Protein AF-A0A6S7FZA7-F1 (afdb_monomer_lite)

pLDDT: mean 76.5, std 14.53, range [31.75, 95.0]

Foldseek 3Di:
DDDDPDPPPPLLVVLDVVLDPDLVCLVVSLCCLVFPCLQQVVLVVVLVVVCVVVVNPPPPDDDPVDDSVVSSVVSCVVCGVVPHPVSVPDPNSVSSVVVSVVSVVVVVVVVVVVVVVVVVVVVVVVVVVVVVVVVVVVVVVVVVVVVVVVQVVQDPPDFWHWPLVVLVVVVVVVVCLVVDDPVSVVVPPPPDDRPDRDPPRDIDGPVVPPD

Organism: Paramuricea clavata (NCBI:txid317549)

Sequence (211 aa):
MAFPQNRLVPLDVLAREWMNNNPATIDLRIYLIENLFPSLIMGLEKLLTEAEKRELVDTETAVSNFNPVNYLAQYLMRNNPRYSNFPEASPYAKGLRKVAEDLKSEIFEIDANRLVTLKASAQVKRMEREKMERMKGEELERRGQMLENVFVTWAQNEDTIPLTMVQNALISFRERSDSLSEELRREAYFAIEAPELDSKGTLLGVNEFKE

Secondary structure (DSSP, 8-state):
--PPP-----HHHHHHHHT---GGGHHHHHHHHHHTHHHHHHHHHHHHHHHHHTT-TT--SPPTT--HHHHHHHHHHHT-TTT--GGGGSHHHHHHHHHHHHHHHHHHHHHHHHHHHHHHHHHHHHHHHHHHHHHHHHHHHHHHHHHHHHHHHH-SBTTEEEHHHHHHHHHHHHHHHTTS-HHHHHHT----PPPPP-TT-PEEEGGGG--

Radius of gyration: 42.7 Å; chains: 1; bounding box: 77×36×109 Å

Structure (mmCIF, N/CA/C/O backbone):
data_AF-A0A6S7FZA7-F1
#
_entry.id   AF-A0A6S7FZA7-F1
#
loop_
_atom_site.group_PDB
_atom_site.id
_atom_site.type_symbol
_atom_site.label_atom_id
_atom_site.label_alt_id
_atom_site.label_comp_id
_atom_site.label_asym_id
_atom_site.label_entity_id
_atom_site.label_seq_id
_atom_site.pdbx_PDB_ins_code
_atom_site.Cartn_x
_atom_site.Cartn_y
_atom_site.Cartn_z
_atom_site.occupancy
_atom_site.B_iso_or_equiv
_atom_site.auth_seq_id
_atom_site.auth_comp_id
_atom_site.auth_asym_id
_atom_site.auth_atom_id
_atom_site.pdbx_PDB_model_num
ATOM 1 N N . MET A 1 1 ? 13.865 14.106 -41.258 1.00 35.84 1 MET A N 1
ATOM 2 C CA . MET A 1 1 ? 13.141 14.956 -40.285 1.00 35.84 1 MET A CA 1
ATOM 3 C C . MET A 1 1 ? 13.999 15.001 -39.026 1.00 35.84 1 MET A C 1
ATOM 5 O O . MET A 1 1 ? 14.344 13.940 -38.531 1.00 35.84 1 MET A O 1
ATOM 9 N N . ALA A 1 2 ? 14.472 16.170 -38.590 1.00 34.28 2 ALA A N 1
ATOM 10 C CA . ALA A 1 2 ? 15.374 16.265 -37.439 1.00 34.28 2 ALA A CA 1
ATOM 11 C C . ALA A 1 2 ? 14.565 16.169 -36.136 1.00 34.28 2 ALA A C 1
ATOM 13 O O . ALA A 1 2 ? 13.740 17.041 -35.865 1.00 34.28 2 ALA A O 1
ATOM 14 N N . PHE A 1 3 ? 14.784 15.115 -35.347 1.00 34.88 3 PHE A N 1
ATOM 15 C CA . PHE A 1 3 ? 14.242 15.028 -33.993 1.00 34.88 3 PHE A CA 1
ATOM 16 C C . PHE A 1 3 ? 14.829 16.178 -33.154 1.00 34.88 3 PHE A C 1
ATOM 18 O O . PHE A 1 3 ? 16.052 16.348 -33.135 1.00 34.88 3 PHE A O 1
ATOM 25 N N . PRO A 1 4 ? 14.003 17.016 -32.502 1.00 38.22 4 PRO A N 1
ATOM 26 C CA . PRO A 1 4 ? 14.506 18.159 -31.755 1.00 38.22 4 PRO A CA 1
ATOM 27 C C . PRO A 1 4 ? 15.371 17.701 -30.575 1.00 38.22 4 PRO A C 1
ATOM 29 O O . PRO A 1 4 ? 14.956 16.880 -29.757 1.00 38.22 4 PRO A O 1
ATOM 32 N N . GLN A 1 5 ? 16.578 18.264 -30.502 1.00 42.56 5 GLN A N 1
ATOM 33 C CA . GLN A 1 5 ? 17.554 18.048 -29.438 1.00 42.56 5 GLN A CA 1
ATOM 34 C C . GLN A 1 5 ? 16.982 18.417 -28.059 1.00 42.56 5 GLN A C 1
ATOM 36 O O . GLN A 1 5 ? 16.457 19.512 -27.868 1.00 42.56 5 GLN A O 1
ATOM 41 N N . ASN A 1 6 ? 17.136 17.484 -27.112 1.00 41.62 6 ASN A N 1
ATOM 42 C CA . ASN A 1 6 ? 17.134 17.649 -25.654 1.00 41.62 6 ASN A CA 1
ATOM 43 C C . ASN A 1 6 ? 16.250 18.773 -25.091 1.00 41.62 6 ASN A C 1
ATOM 45 O O . ASN A 1 6 ? 16.735 19.795 -24.603 1.00 41.62 6 ASN A O 1
ATOM 49 N N . ARG A 1 7 ? 14.942 18.514 -24.988 1.00 42.03 7 ARG A N 1
ATOM 50 C CA . ARG A 1 7 ? 14.206 19.056 -23.841 1.00 42.03 7 ARG A CA 1
ATOM 51 C C . ARG A 1 7 ? 14.697 18.291 -22.616 1.00 42.03 7 ARG A C 1
ATOM 53 O O . ARG A 1 7 ? 14.352 17.126 -22.448 1.00 42.03 7 ARG A O 1
ATOM 60 N N . LEU A 1 8 ? 15.507 18.941 -21.780 1.00 45.06 8 LEU A N 1
ATOM 61 C CA . LEU A 1 8 ? 15.800 18.510 -20.410 1.00 45.06 8 LEU A CA 1
ATOM 62 C C . LEU A 1 8 ? 14.508 18.614 -19.590 1.00 45.06 8 LEU A C 1
ATOM 64 O O . LEU A 1 8 ? 14.371 19.463 -18.712 1.00 45.06 8 LEU A O 1
ATOM 68 N N . VAL A 1 9 ? 13.510 17.799 -19.923 1.00 51.50 9 VAL A N 1
ATOM 69 C CA . VAL A 1 9 ? 12.407 17.565 -19.004 1.00 51.50 9 VAL A CA 1
ATOM 70 C C . VAL A 1 9 ? 13.051 16.875 -17.807 1.00 51.50 9 VAL A C 1
ATOM 72 O O . VAL A 1 9 ? 13.783 15.901 -18.016 1.00 51.50 9 VAL A O 1
ATOM 75 N N . PRO A 1 10 ? 12.863 17.374 -16.573 1.00 63.09 10 PRO A N 1
ATOM 76 C CA . PRO A 1 10 ? 13.344 16.652 -15.409 1.00 63.09 10 PRO A CA 1
ATOM 77 C C . PRO A 1 10 ? 12.763 15.242 -15.511 1.00 63.09 10 PRO A C 1
ATOM 79 O O . PRO A 1 10 ? 11.545 15.104 -15.612 1.00 63.09 10 PRO A O 1
ATOM 82 N N . LEU A 1 11 ? 13.612 14.212 -15.588 1.00 60.56 11 LEU A N 1
ATOM 83 C CA . LEU A 1 11 ? 13.160 12.833 -15.827 1.00 60.56 11 LEU A CA 1
ATOM 84 C C . LEU A 1 11 ? 12.098 12.406 -14.793 1.00 60.56 11 LEU A C 1
ATOM 86 O O . LEU A 1 11 ? 11.186 11.650 -15.117 1.00 60.56 11 LEU A O 1
ATOM 90 N N . ASP A 1 12 ? 12.164 13.000 -13.600 1.00 63.56 12 ASP A N 1
ATOM 91 C CA . ASP A 1 12 ? 11.193 12.906 -12.511 1.00 63.56 12 ASP A CA 1
ATOM 92 C C . ASP A 1 12 ? 9.767 13.353 -12.909 1.00 63.56 12 ASP A C 1
ATOM 94 O O . ASP A 1 12 ? 8.794 12.751 -12.466 1.00 63.56 12 ASP A O 1
ATOM 98 N N . VAL A 1 13 ? 9.610 14.382 -13.752 1.00 68.56 13 VAL A N 1
ATOM 99 C CA . VAL A 1 13 ? 8.296 14.927 -14.158 1.00 68.56 13 VAL A CA 1
ATOM 100 C C . VAL A 1 13 ? 7.562 13.959 -15.082 1.00 68.56 13 VAL A C 1
ATOM 102 O O . VAL A 1 13 ? 6.396 13.663 -14.842 1.00 68.56 13 VAL A O 1
ATOM 105 N N . LEU A 1 14 ? 8.250 13.415 -16.090 1.00 67.31 14 LEU A N 1
ATOM 106 C CA . LEU A 1 14 ? 7.668 12.421 -17.003 1.00 67.31 14 LEU A CA 1
ATOM 107 C C . LEU A 1 14 ? 7.375 11.107 -16.286 1.00 67.31 14 LEU A C 1
ATOM 109 O O . LEU A 1 14 ? 6.323 10.512 -16.500 1.00 67.31 14 LEU A O 1
ATOM 113 N N . ALA A 1 15 ? 8.286 10.671 -15.412 1.00 68.06 15 ALA A N 1
ATOM 114 C CA . ALA A 1 15 ? 8.059 9.495 -14.586 1.00 68.06 15 ALA A CA 1
ATOM 115 C C . ALA A 1 15 ? 6.816 9.679 -13.705 1.00 68.06 15 ALA A C 1
ATOM 117 O O . ALA A 1 15 ? 5.982 8.785 -13.636 1.00 68.06 15 ALA A O 1
ATOM 118 N N . ARG A 1 16 ? 6.628 10.853 -13.094 1.00 69.56 16 ARG A N 1
ATOM 119 C CA . ARG A 1 16 ? 5.436 11.140 -12.289 1.00 69.56 16 ARG A CA 1
ATOM 120 C C . ARG A 1 16 ? 4.154 11.196 -13.124 1.00 69.56 16 ARG A C 1
ATOM 122 O O . ARG A 1 16 ? 3.134 10.662 -12.703 1.00 69.56 16 ARG A O 1
ATOM 129 N N . GLU A 1 17 ? 4.207 11.798 -14.310 1.00 71.44 17 GLU A N 1
ATOM 130 C CA . GLU A 1 17 ? 3.061 11.900 -15.221 1.00 71.44 17 GLU A CA 1
ATOM 131 C C . GLU A 1 17 ? 2.617 10.525 -15.744 1.00 71.44 17 GLU A C 1
ATOM 133 O O . GLU A 1 17 ? 1.436 10.181 -15.674 1.00 71.44 17 GLU A O 1
ATOM 138 N N . TRP A 1 18 ? 3.564 9.697 -16.194 1.00 68.62 18 TRP A N 1
ATOM 139 C CA . TRP A 1 18 ? 3.286 8.333 -16.657 1.00 68.62 18 TRP A CA 1
ATOM 140 C C . TRP A 1 18 ? 2.757 7.435 -15.550 1.00 68.62 18 TRP A C 1
ATOM 142 O O . TRP A 1 18 ? 1.973 6.521 -15.813 1.00 68.62 18 TRP A O 1
ATOM 152 N N . MET A 1 19 ? 3.168 7.693 -14.311 1.00 70.88 19 MET A N 1
ATOM 153 C CA . MET A 1 19 ? 2.777 6.858 -13.196 1.00 70.88 19 MET A CA 1
ATOM 154 C C . MET A 1 19 ? 1.392 7.175 -12.635 1.00 70.88 19 MET A C 1
ATOM 156 O O . MET A 1 19 ? 0.991 6.395 -11.800 1.00 70.88 19 MET A O 1
ATOM 160 N N . ASN A 1 20 ? 0.591 8.143 -13.109 1.00 68.56 20 ASN A N 1
ATOM 161 C CA . ASN A 1 20 ? -0.778 8.462 -12.616 1.00 68.56 20 ASN A CA 1
ATOM 162 C C . ASN A 1 20 ? -0.870 8.629 -11.067 1.00 68.56 20 ASN A C 1
ATOM 164 O O . ASN A 1 20 ? 0.043 8.312 -10.318 1.00 68.56 20 ASN A O 1
ATOM 168 N N . ASN A 1 21 ? -1.988 9.089 -10.515 1.00 68.12 21 ASN A N 1
ATOM 169 C CA . ASN A 1 21 ? -2.211 9.201 -9.064 1.00 68.12 21 ASN A CA 1
ATOM 170 C C . ASN A 1 21 ? -3.339 8.268 -8.599 1.00 68.12 21 ASN A C 1
ATOM 172 O O . ASN A 1 21 ? -4.137 8.629 -7.742 1.00 68.12 21 ASN A O 1
ATOM 176 N N . ASN A 1 22 ? -3.451 7.071 -9.187 1.00 75.00 22 ASN A N 1
ATOM 177 C CA . ASN A 1 22 ? -4.491 6.125 -8.790 1.00 75.00 22 ASN A CA 1
ATOM 178 C C . ASN A 1 22 ? -4.068 5.342 -7.530 1.00 75.00 22 ASN A C 1
ATOM 180 O O . ASN A 1 22 ? -3.166 4.501 -7.627 1.00 75.00 22 ASN A O 1
ATOM 184 N N . PRO A 1 23 ? -4.725 5.549 -6.371 1.00 70.19 23 PRO A N 1
ATOM 185 C CA . PRO A 1 23 ? -4.352 4.880 -5.130 1.00 70.19 23 PRO A CA 1
ATOM 186 C C . PRO A 1 23 ? -4.490 3.353 -5.207 1.00 70.19 23 PRO A C 1
ATOM 188 O O . PRO A 1 23 ? -3.722 2.634 -4.578 1.00 70.19 23 PRO A O 1
ATOM 191 N N . ALA A 1 24 ? -5.404 2.835 -6.035 1.00 74.50 24 ALA A N 1
ATOM 192 C CA . ALA A 1 24 ? -5.639 1.395 -6.161 1.00 74.50 24 ALA A CA 1
ATOM 193 C C . ALA A 1 24 ? -4.478 0.631 -6.821 1.00 74.50 24 ALA A C 1
ATOM 195 O O . ALA A 1 24 ? -4.414 -0.591 -6.729 1.00 74.50 24 ALA A O 1
ATOM 196 N N . THR A 1 25 ? -3.571 1.329 -7.510 1.00 81.62 25 THR A N 1
ATOM 197 C CA . THR A 1 25 ? -2.466 0.709 -8.253 1.00 81.62 25 THR A CA 1
ATOM 198 C C . THR A 1 25 ? -1.093 1.095 -7.708 1.00 81.62 25 THR A C 1
ATOM 200 O O . THR A 1 25 ? -0.101 0.864 -8.397 1.00 81.62 25 THR A O 1
ATOM 203 N N . ILE A 1 26 ? -0.991 1.716 -6.522 1.00 83.31 26 ILE A N 1
ATOM 204 C CA . ILE A 1 26 ? 0.305 2.175 -5.980 1.00 83.31 26 ILE A CA 1
ATOM 205 C C . ILE A 1 26 ? 1.300 1.010 -5.848 1.00 83.31 26 ILE A C 1
ATOM 207 O O . ILE A 1 26 ? 2.405 1.115 -6.376 1.00 83.31 26 ILE A O 1
ATOM 211 N N . ASP A 1 27 ? 0.900 -0.119 -5.263 1.00 83.94 27 ASP A N 1
ATOM 212 C CA . ASP A 1 27 ? 1.806 -1.259 -5.047 1.00 83.94 27 ASP A CA 1
ATOM 213 C C . ASP A 1 27 ? 2.339 -1.854 -6.356 1.00 83.94 27 ASP A C 1
ATOM 215 O O . ASP A 1 27 ? 3.538 -2.092 -6.510 1.00 83.94 27 ASP A O 1
ATOM 219 N N . LEU A 1 28 ? 1.455 -2.042 -7.344 1.00 86.56 28 LEU A N 1
ATOM 220 C CA . LEU A 1 28 ? 1.837 -2.541 -8.667 1.00 86.56 28 LEU A CA 1
ATOM 221 C C . LEU A 1 28 ? 2.825 -1.590 -9.350 1.00 86.56 28 LEU A C 1
ATOM 223 O O . LEU A 1 28 ? 3.773 -2.018 -10.002 1.00 86.56 28 LEU A O 1
ATOM 227 N N . ARG A 1 29 ? 2.608 -0.287 -9.196 1.00 85.81 29 ARG A N 1
ATOM 228 C CA . ARG A 1 29 ? 3.444 0.761 -9.778 1.00 85.81 29 ARG A CA 1
ATOM 229 C C . ARG A 1 29 ? 4.837 0.797 -9.164 1.00 85.81 29 ARG A C 1
ATOM 231 O O . ARG A 1 29 ? 5.813 0.833 -9.909 1.00 85.81 29 ARG A O 1
ATOM 238 N N . ILE A 1 30 ? 4.929 0.709 -7.839 1.00 86.62 30 ILE A N 1
ATOM 239 C CA . ILE A 1 30 ? 6.206 0.557 -7.132 1.00 86.62 30 ILE A CA 1
ATOM 240 C C . ILE A 1 30 ? 6.917 -0.704 -7.630 1.00 86.62 30 ILE A C 1
ATOM 242 O O . ILE A 1 30 ? 8.082 -0.641 -8.017 1.00 86.62 30 ILE A O 1
ATOM 246 N N . TYR A 1 31 ? 6.198 -1.828 -7.720 1.00 87.12 31 TYR A N 1
ATOM 247 C CA . TYR A 1 31 ? 6.763 -3.081 -8.211 1.00 87.12 31 TYR A CA 1
ATOM 248 C C . TYR A 1 31 ? 7.348 -2.946 -9.624 1.00 87.12 31 TYR A C 1
ATOM 250 O O . TYR A 1 31 ? 8.474 -3.385 -9.865 1.00 87.12 31 TYR A O 1
ATOM 258 N N . LEU A 1 32 ? 6.615 -2.320 -10.550 1.00 87.56 32 LEU A N 1
ATOM 259 C CA . LEU A 1 32 ? 7.071 -2.092 -11.922 1.00 87.56 32 LEU A CA 1
ATOM 260 C C . LEU A 1 32 ? 8.318 -1.204 -11.971 1.00 87.56 32 LEU A C 1
ATOM 262 O O . LEU A 1 32 ? 9.263 -1.535 -12.691 1.00 87.56 32 LEU A O 1
ATOM 266 N N . ILE A 1 33 ? 8.339 -0.121 -11.189 1.00 85.81 33 ILE A N 1
ATOM 267 C CA . ILE A 1 33 ? 9.483 0.792 -11.110 1.00 85.81 33 ILE A CA 1
ATOM 268 C C . ILE A 1 33 ? 10.727 0.078 -10.570 1.00 85.81 33 ILE A C 1
ATOM 270 O O . ILE A 1 33 ? 11.815 0.248 -11.115 1.00 85.81 33 ILE A O 1
ATOM 274 N N . GLU A 1 34 ? 10.590 -0.716 -9.514 1.00 83.62 34 GLU A N 1
ATOM 275 C CA . GLU A 1 34 ? 11.744 -1.335 -8.858 1.00 83.62 34 GLU A CA 1
ATOM 276 C C . GLU A 1 34 ? 12.270 -2.555 -9.615 1.00 83.62 34 GLU A C 1
ATOM 278 O O . GLU A 1 34 ? 13.476 -2.797 -9.632 1.00 83.62 34 GLU A O 1
ATOM 283 N N . ASN A 1 35 ? 11.385 -3.321 -10.260 1.00 83.94 35 ASN A N 1
ATOM 284 C CA . ASN A 1 35 ? 11.732 -4.653 -10.759 1.00 83.94 35 ASN A CA 1
ATOM 285 C C . ASN A 1 35 ? 11.770 -4.767 -12.286 1.00 83.94 35 ASN A C 1
ATOM 287 O O . ASN A 1 35 ? 12.449 -5.657 -12.797 1.00 83.94 35 ASN A O 1
ATOM 291 N N . LEU A 1 36 ? 11.055 -3.915 -13.029 1.00 85.94 36 LEU A N 1
ATOM 292 C CA . LEU A 1 36 ? 10.896 -4.084 -14.479 1.00 85.94 36 LEU A CA 1
ATOM 293 C C . LEU A 1 36 ? 11.432 -2.902 -15.285 1.00 85.94 36 LEU A C 1
ATOM 295 O O . LEU A 1 36 ? 12.254 -3.091 -16.184 1.00 85.94 36 LEU A O 1
ATOM 299 N N . PHE A 1 37 ? 10.975 -1.690 -14.981 1.00 86.62 37 PHE A N 1
ATOM 300 C CA . PHE A 1 37 ? 11.200 -0.503 -15.809 1.00 86.62 37 PHE A CA 1
ATOM 301 C C . PHE A 1 37 ? 12.674 -0.185 -16.079 1.00 86.62 37 PHE A C 1
ATOM 303 O O . PHE A 1 37 ? 12.992 0.071 -17.242 1.00 86.62 37 PHE A O 1
ATOM 310 N N . PRO A 1 38 ? 13.599 -0.274 -15.102 1.00 84.44 38 PRO A N 1
ATOM 311 C CA . PRO A 1 38 ? 15.005 0.027 -15.347 1.00 84.44 38 PRO A CA 1
ATOM 312 C C . PRO A 1 38 ? 15.616 -0.860 -16.437 1.00 84.44 38 PRO A C 1
ATOM 314 O O . PRO A 1 38 ? 16.350 -0.373 -17.292 1.00 84.44 38 PRO A O 1
ATOM 317 N N . SER A 1 39 ? 15.276 -2.152 -16.452 1.00 86.25 39 SER A N 1
ATOM 318 C CA . SER A 1 39 ? 15.800 -3.099 -17.446 1.00 86.25 39 SER A CA 1
ATOM 319 C C . SER A 1 39 ? 15.033 -3.029 -18.764 1.00 86.25 39 SER A C 1
ATOM 321 O O . SER A 1 39 ? 15.633 -3.099 -19.838 1.00 86.25 39 SER A O 1
ATOM 323 N N . LEU A 1 40 ? 13.710 -2.854 -18.693 1.00 89.00 40 LEU A N 1
ATOM 324 C CA . LEU A 1 40 ? 12.845 -2.760 -19.865 1.00 89.00 40 LEU A CA 1
ATOM 325 C C . LEU A 1 40 ? 13.193 -1.550 -20.728 1.00 89.00 40 LEU A C 1
ATOM 327 O O . LEU A 1 40 ? 13.318 -1.682 -21.940 1.00 89.00 40 LEU A O 1
ATOM 331 N N . ILE A 1 41 ? 13.385 -0.388 -20.111 1.00 86.88 41 ILE A N 1
ATOM 332 C CA . ILE A 1 41 ? 13.610 0.864 -20.838 1.00 86.88 41 ILE A CA 1
ATOM 333 C C . ILE A 1 41 ? 14.981 0.872 -21.507 1.00 86.88 41 ILE A C 1
ATOM 335 O O . ILE A 1 41 ? 15.086 1.257 -22.667 1.00 86.88 41 ILE A O 1
ATOM 339 N N . MET A 1 42 ? 16.009 0.337 -20.845 1.00 85.25 42 MET A N 1
ATOM 340 C CA . MET A 1 42 ? 17.312 0.116 -21.481 1.00 85.25 42 MET A CA 1
ATOM 341 C C . MET A 1 42 ? 17.227 -0.894 -22.627 1.00 85.25 42 MET A C 1
ATOM 343 O O . MET A 1 42 ? 17.841 -0.695 -23.675 1.00 85.25 42 MET A O 1
ATOM 347 N N . GLY A 1 43 ? 16.430 -1.953 -22.471 1.00 90.50 43 GLY A N 1
ATOM 348 C CA . GLY A 1 43 ? 16.179 -2.912 -23.544 1.00 90.50 43 GLY A CA 1
ATOM 349 C C . GLY A 1 43 ? 15.483 -2.287 -24.749 1.00 90.50 43 GLY A C 1
ATOM 350 O O . GLY A 1 43 ? 15.879 -2.553 -25.883 1.00 90.50 43 GLY A O 1
ATOM 351 N N . LEU A 1 44 ? 14.495 -1.424 -24.512 1.00 92.31 44 LEU A N 1
ATOM 352 C CA . LEU A 1 44 ? 13.803 -0.671 -25.556 1.00 92.31 44 LEU A CA 1
ATOM 353 C C . LEU A 1 44 ? 14.741 0.311 -26.259 1.00 92.31 44 LEU A C 1
ATOM 355 O O . LEU A 1 44 ? 14.738 0.366 -27.482 1.00 92.31 44 LEU A O 1
ATOM 359 N N . GLU A 1 45 ? 15.591 1.027 -25.524 1.00 90.12 45 GLU A N 1
ATOM 360 C CA . GLU A 1 45 ? 16.587 1.922 -26.122 1.00 90.12 45 GLU A CA 1
ATOM 361 C C . GLU A 1 45 ? 17.528 1.151 -27.060 1.00 90.12 45 GLU A C 1
ATOM 363 O O . GLU A 1 45 ? 17.705 1.530 -28.218 1.00 90.12 45 GLU A O 1
ATOM 368 N N . LYS A 1 46 ? 18.072 0.013 -26.604 1.00 91.81 46 LYS A N 1
ATOM 369 C CA . LYS A 1 46 ? 18.938 -0.841 -27.435 1.00 91.81 46 LYS A CA 1
ATOM 370 C C . LYS A 1 46 ? 18.206 -1.421 -28.638 1.00 91.81 46 LYS A C 1
ATOM 372 O O . LYS A 1 46 ? 18.791 -1.486 -29.718 1.00 91.81 46 LYS A O 1
ATOM 377 N N . LEU A 1 47 ? 16.946 -1.812 -28.462 1.00 94.12 47 LEU A N 1
ATOM 378 C CA . LEU A 1 47 ? 16.095 -2.289 -29.544 1.00 94.12 47 LEU A CA 1
ATOM 379 C C . LEU A 1 47 ? 15.910 -1.211 -30.617 1.00 94.12 47 LEU A C 1
ATOM 381 O O . LEU A 1 47 ? 16.106 -1.497 -31.795 1.00 94.12 47 LEU A O 1
ATOM 385 N N . LEU A 1 48 ? 15.565 0.013 -30.211 1.00 92.25 48 LEU A N 1
ATOM 386 C CA . LEU A 1 48 ? 15.361 1.138 -31.123 1.00 92.25 48 LEU A CA 1
ATOM 387 C C . LEU A 1 48 ? 16.659 1.504 -31.849 1.00 92.25 48 LEU A C 1
ATOM 389 O O . LEU A 1 48 ? 16.649 1.646 -33.067 1.00 92.25 48 LEU A O 1
ATOM 393 N N . THR A 1 49 ? 17.794 1.541 -31.142 1.00 93.06 49 THR A N 1
ATOM 394 C CA . THR A 1 49 ? 19.103 1.787 -31.772 1.00 93.06 49 THR A CA 1
ATOM 395 C C . THR A 1 49 ? 19.458 0.705 -32.802 1.00 93.06 49 THR A C 1
ATOM 397 O O . THR A 1 49 ? 20.012 1.004 -33.857 1.00 93.06 49 THR A O 1
ATOM 400 N N . GLU A 1 50 ? 19.173 -0.571 -32.524 1.00 92.31 50 GLU A N 1
ATOM 401 C CA . GLU A 1 50 ? 19.398 -1.646 -33.502 1.00 92.31 50 GLU A CA 1
ATOM 402 C C . GLU A 1 50 ? 18.430 -1.582 -34.685 1.00 92.31 50 GLU A C 1
ATOM 404 O O . GLU A 1 50 ? 18.834 -1.885 -35.806 1.00 92.31 50 GLU A O 1
ATOM 409 N N . ALA A 1 51 ? 17.181 -1.166 -34.467 1.00 90.50 51 ALA A N 1
ATOM 410 C CA . ALA A 1 51 ? 16.229 -0.933 -35.548 1.00 90.50 51 ALA A CA 1
ATOM 411 C C . ALA A 1 51 ? 16.687 0.218 -36.460 1.00 90.50 51 ALA A C 1
ATOM 413 O O . ALA A 1 51 ? 16.647 0.070 -37.680 1.00 90.50 51 ALA A O 1
ATOM 414 N N . GLU A 1 52 ? 17.196 1.313 -35.887 1.00 90.44 52 GLU A N 1
ATOM 415 C CA . GLU A 1 52 ? 17.785 2.440 -36.625 1.00 90.44 52 GLU A CA 1
ATOM 416 C C . GLU A 1 52 ? 18.998 2.016 -37.453 1.00 90.44 52 GLU A C 1
ATOM 418 O O . GLU A 1 52 ? 19.047 2.281 -38.650 1.00 90.44 52 GLU A O 1
ATOM 423 N N . LYS A 1 53 ? 19.955 1.293 -36.855 1.00 91.06 53 LYS A N 1
ATOM 424 C CA . LYS A 1 53 ? 21.146 0.792 -37.571 1.00 91.06 53 LYS A CA 1
ATOM 425 C C . LYS A 1 53 ? 20.812 -0.113 -38.754 1.00 91.06 53 LYS A C 1
ATOM 427 O O . LYS A 1 53 ? 21.622 -0.249 -39.665 1.00 91.06 53 LYS A O 1
ATOM 432 N N . ARG A 1 54 ? 19.671 -0.795 -38.690 1.00 88.56 54 ARG A N 1
ATOM 433 C CA . ARG A 1 54 ? 19.181 -1.704 -39.730 1.00 88.56 54 ARG A CA 1
ATOM 434 C C . ARG A 1 54 ? 18.212 -1.016 -40.695 1.00 88.56 54 ARG A C 1
ATOM 436 O O . ARG A 1 54 ? 17.651 -1.705 -41.539 1.00 88.56 54 ARG A O 1
ATOM 443 N N . GLU A 1 55 ? 18.002 0.295 -40.544 1.00 87.38 55 GLU A N 1
ATOM 444 C CA . GLU A 1 55 ? 17.094 1.116 -41.356 1.00 87.38 55 GLU A CA 1
ATOM 445 C C . GLU A 1 55 ? 15.638 0.604 -41.337 1.00 87.38 55 GLU A C 1
ATOM 447 O O . GLU A 1 55 ? 14.870 0.782 -42.277 1.00 87.38 55 GLU A O 1
ATOM 452 N N . LEU A 1 56 ? 15.233 -0.029 -40.230 1.00 85.94 56 LEU A N 1
ATOM 453 C CA . LEU A 1 56 ? 13.920 -0.670 -40.085 1.00 85.94 56 LEU A CA 1
ATOM 454 C C . LEU A 1 56 ? 12.823 0.273 -39.578 1.00 85.94 56 LEU A C 1
ATOM 456 O O . LEU A 1 56 ? 11.670 -0.136 -39.499 1.00 85.94 56 LEU A O 1
ATOM 460 N N . VAL A 1 57 ? 13.168 1.509 -39.211 1.00 82.06 57 VAL A N 1
ATOM 461 C CA . VAL A 1 57 ? 12.250 2.456 -38.552 1.00 82.06 57 VAL A CA 1
ATOM 462 C C . VAL A 1 57 ? 11.106 2.887 -39.470 1.00 82.06 57 VAL A C 1
ATOM 464 O O . VAL A 1 57 ? 9.964 2.942 -39.024 1.00 82.06 57 VAL A O 1
ATOM 467 N N . ASP A 1 58 ? 11.398 3.116 -40.751 1.00 80.62 58 ASP A N 1
ATOM 468 C CA . ASP A 1 58 ? 10.418 3.574 -41.746 1.00 80.62 58 ASP A CA 1
ATOM 469 C C . ASP A 1 58 ? 9.872 2.424 -42.614 1.00 80.62 58 ASP A C 1
ATOM 471 O O . ASP A 1 58 ? 9.156 2.641 -43.591 1.00 80.62 58 ASP A O 1
ATOM 475 N N . THR A 1 59 ? 10.227 1.176 -42.289 1.00 77.56 59 THR A N 1
ATOM 476 C CA . THR A 1 59 ? 9.831 0.016 -43.090 1.00 77.56 59 THR A CA 1
ATOM 477 C C . THR A 1 59 ? 8.475 -0.508 -42.617 1.00 77.56 59 THR A C 1
ATOM 479 O O . THR A 1 59 ? 8.366 -1.112 -41.555 1.00 77.56 59 THR A O 1
ATOM 482 N N . GLU A 1 60 ? 7.430 -0.339 -43.430 1.00 69.75 60 GLU A N 1
ATOM 483 C CA . GLU A 1 60 ? 6.071 -0.828 -43.116 1.00 69.75 60 GLU A CA 1
ATOM 484 C C . GLU A 1 60 ? 5.926 -2.358 -43.222 1.00 69.75 60 GLU A C 1
ATOM 486 O O . GLU A 1 60 ? 4.923 -2.934 -42.798 1.00 69.75 60 GLU A O 1
ATOM 491 N N . THR A 1 61 ? 6.924 -3.038 -43.792 1.00 70.81 61 THR A N 1
ATOM 492 C CA . THR A 1 61 ? 6.894 -4.488 -44.013 1.00 70.81 61 THR A CA 1
ATOM 493 C C . THR A 1 61 ? 7.720 -5.235 -42.971 1.00 70.81 61 THR A C 1
ATOM 495 O O . THR A 1 61 ? 8.843 -4.862 -42.637 1.00 70.81 61 THR A O 1
ATOM 498 N N . ALA A 1 62 ? 7.160 -6.327 -42.448 1.00 69.62 62 ALA A N 1
ATOM 499 C CA . ALA A 1 62 ? 7.848 -7.164 -41.476 1.00 69.62 62 ALA A CA 1
ATOM 500 C C . ALA A 1 62 ? 9.094 -7.809 -42.104 1.00 69.62 62 ALA A C 1
ATOM 502 O O . ALA A 1 62 ? 9.001 -8.579 -43.063 1.00 69.62 62 ALA A O 1
ATOM 503 N N . VAL A 1 63 ? 10.269 -7.528 -41.538 1.00 75.69 63 VAL A N 1
ATOM 504 C CA . VAL A 1 63 ? 11.538 -8.081 -42.021 1.00 75.69 63 VAL A CA 1
ATOM 505 C C . VAL A 1 63 ? 11.798 -9.435 -41.366 1.00 75.69 63 VAL A C 1
ATOM 507 O O . VAL A 1 63 ? 11.956 -9.535 -40.152 1.00 75.69 63 VAL A O 1
ATOM 510 N N . SER A 1 64 ? 11.906 -10.497 -42.172 1.00 75.38 64 SER A N 1
ATOM 511 C CA . SER 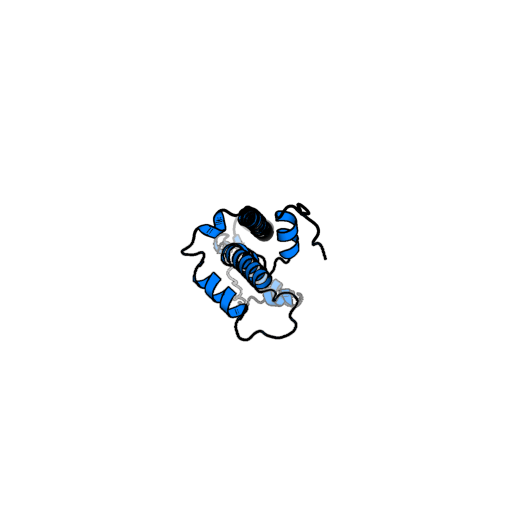A 1 64 ? 12.072 -11.878 -41.678 1.00 75.38 64 SER A CA 1
ATOM 512 C C . SER A 1 64 ? 13.321 -12.099 -40.809 1.00 75.38 64 SER A C 1
ATOM 514 O O . SER A 1 64 ? 13.376 -13.078 -40.068 1.00 75.38 64 SER A O 1
ATOM 516 N N . ASN A 1 65 ? 14.333 -11.231 -40.906 1.00 83.75 65 ASN A N 1
ATOM 517 C CA . ASN A 1 65 ? 15.623 -11.384 -40.224 1.00 83.75 65 ASN A CA 1
ATOM 518 C C . ASN A 1 65 ? 15.734 -10.591 -38.904 1.00 83.75 65 ASN A C 1
ATOM 520 O O . ASN A 1 65 ? 16.785 -10.579 -38.261 1.00 83.75 65 ASN A O 1
ATOM 524 N N . PHE A 1 66 ? 14.679 -9.885 -38.491 1.00 88.44 66 PHE A N 1
ATOM 525 C CA . PHE A 1 66 ? 14.689 -9.143 -37.234 1.00 88.44 66 PHE A CA 1
ATOM 526 C C . PHE A 1 66 ? 13.318 -9.175 -36.569 1.00 88.44 66 PHE A C 1
ATOM 528 O O . PHE A 1 66 ? 12.349 -8.624 -37.078 1.00 88.44 66 PHE A O 1
ATOM 535 N N . ASN A 1 67 ? 13.251 -9.809 -35.398 1.00 90.31 67 ASN A N 1
ATOM 536 C CA . ASN A 1 67 ? 12.052 -9.820 -34.573 1.00 90.31 67 ASN A CA 1
ATOM 537 C C . ASN A 1 67 ? 12.298 -8.968 -33.311 1.00 90.31 67 ASN A C 1
ATOM 539 O O . ASN A 1 67 ? 13.093 -9.381 -32.457 1.00 90.31 67 ASN A O 1
ATOM 543 N N . PRO A 1 68 ? 11.627 -7.808 -33.171 1.00 90.50 68 PRO A N 1
ATOM 544 C CA . PRO A 1 68 ? 11.874 -6.883 -32.068 1.00 90.50 68 PRO A CA 1
ATOM 545 C C . PRO A 1 68 ? 11.478 -7.460 -30.703 1.00 90.50 68 PRO A C 1
ATOM 547 O O . PRO A 1 68 ? 12.154 -7.208 -29.706 1.00 90.50 68 PRO A O 1
ATOM 550 N N . VAL A 1 69 ? 10.437 -8.297 -30.653 1.00 92.94 69 VAL A N 1
ATOM 551 C CA . VAL A 1 69 ? 10.003 -8.973 -29.421 1.00 92.94 69 VAL A CA 1
ATOM 552 C C . VAL A 1 69 ? 11.060 -9.976 -28.969 1.00 92.94 69 VAL A C 1
ATOM 554 O O . VAL A 1 69 ? 11.443 -9.982 -27.801 1.00 92.94 69 VAL A O 1
ATOM 557 N N . ASN A 1 70 ? 11.595 -10.776 -29.897 1.00 94.75 70 ASN A N 1
ATOM 558 C CA . ASN A 1 70 ? 12.659 -11.732 -29.581 1.00 94.75 70 ASN A CA 1
ATOM 559 C C . ASN A 1 70 ? 13.945 -11.025 -29.145 1.00 94.75 70 ASN A C 1
ATOM 561 O O . ASN A 1 70 ? 14.588 -11.472 -28.197 1.00 94.75 70 ASN A O 1
ATOM 565 N N . TYR A 1 71 ? 14.313 -9.926 -29.807 1.00 94.44 71 TYR A N 1
ATOM 566 C CA . TYR A 1 71 ? 15.477 -9.129 -29.424 1.00 94.44 71 TYR A CA 1
ATOM 567 C C . TYR A 1 71 ? 15.333 -8.594 -27.994 1.00 94.44 71 TYR A C 1
ATOM 569 O O . TYR A 1 71 ? 16.228 -8.779 -27.166 1.00 94.44 71 TYR A O 1
ATOM 577 N N . LEU A 1 72 ? 14.181 -7.992 -27.677 1.00 95.00 72 LEU A N 1
ATOM 578 C CA . LEU A 1 72 ? 13.909 -7.458 -26.346 1.00 95.00 72 LEU A CA 1
ATOM 579 C C . LEU A 1 72 ? 13.890 -8.563 -25.285 1.00 95.00 72 LEU A C 1
ATOM 581 O O . LEU A 1 72 ? 14.507 -8.412 -24.233 1.00 95.00 72 LEU A O 1
ATOM 585 N N . ALA A 1 73 ? 13.245 -9.697 -25.567 1.00 94.81 73 ALA A N 1
ATOM 586 C CA . ALA A 1 73 ? 13.216 -10.840 -24.658 1.00 94.81 73 ALA A CA 1
ATOM 587 C C . ALA A 1 73 ? 14.632 -11.356 -24.357 1.00 94.81 73 ALA A C 1
ATOM 589 O O . ALA A 1 73 ? 14.994 -11.526 -23.193 1.00 94.81 73 ALA A O 1
ATOM 590 N N . GLN A 1 74 ? 15.468 -11.530 -25.386 1.00 94.44 74 GLN A N 1
ATOM 591 C CA . GLN A 1 74 ? 16.866 -11.933 -25.210 1.00 94.44 74 GLN A CA 1
ATOM 592 C C . GLN A 1 74 ? 17.654 -10.913 -24.385 1.00 94.44 74 GLN A C 1
ATOM 594 O O . GLN A 1 74 ? 18.437 -11.304 -23.517 1.00 94.44 74 GLN A O 1
ATOM 599 N N 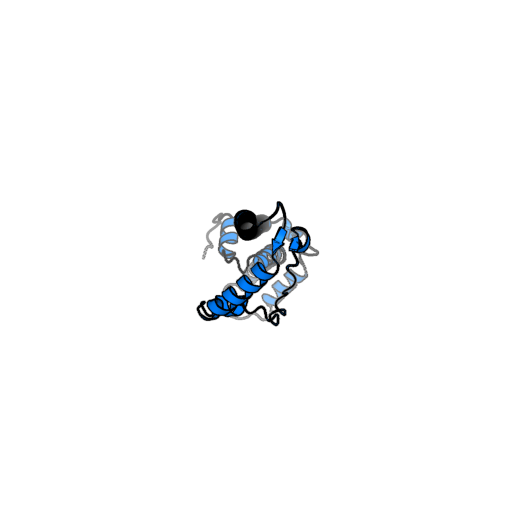. TYR A 1 75 ? 17.443 -9.615 -24.622 1.00 92.56 75 TYR A N 1
ATOM 600 C CA . TYR A 1 75 ? 18.080 -8.565 -23.835 1.00 92.56 75 TYR A CA 1
ATOM 601 C C . TYR A 1 75 ? 17.689 -8.655 -22.355 1.00 92.56 75 TYR A C 1
ATOM 603 O O . TYR A 1 75 ? 18.570 -8.641 -21.494 1.00 92.56 75 TYR A O 1
ATOM 611 N N . LEU A 1 76 ? 16.395 -8.798 -22.056 1.00 91.44 76 LEU A N 1
ATOM 612 C CA . LEU A 1 76 ? 15.887 -8.878 -20.683 1.00 91.44 76 LEU A CA 1
ATOM 613 C C . LEU A 1 76 ? 16.366 -10.140 -19.962 1.00 91.44 76 LEU A C 1
ATOM 615 O O . LEU A 1 76 ? 16.748 -10.069 -18.796 1.00 91.44 76 LEU A O 1
ATOM 619 N N . MET A 1 77 ? 16.422 -11.280 -20.656 1.00 90.81 77 MET A N 1
ATOM 620 C CA . MET A 1 77 ? 16.955 -12.523 -20.086 1.00 90.81 77 MET A CA 1
ATOM 621 C C . MET A 1 77 ? 18.438 -12.396 -19.715 1.00 90.81 77 MET A C 1
ATOM 623 O O . MET A 1 77 ? 18.860 -12.926 -18.689 1.00 90.81 77 MET A O 1
ATOM 627 N N . ARG A 1 78 ? 19.229 -11.675 -20.522 1.00 89.50 78 ARG A N 1
ATOM 628 C CA . ARG A 1 78 ? 20.665 -11.454 -20.271 1.00 89.50 78 ARG A CA 1
ATOM 629 C C . ARG A 1 78 ? 20.928 -10.388 -19.209 1.00 89.50 78 ARG A C 1
ATOM 631 O O . ARG A 1 78 ? 21.934 -10.472 -18.516 1.00 89.50 78 ARG A O 1
ATOM 638 N N . ASN A 1 79 ? 20.032 -9.414 -19.070 1.00 86.44 79 ASN A N 1
ATOM 639 C CA . ASN A 1 79 ? 20.147 -8.297 -18.131 1.00 86.44 79 ASN A CA 1
ATOM 640 C C . ASN A 1 79 ? 19.123 -8.407 -16.998 1.00 86.44 79 ASN A C 1
ATOM 642 O O . ASN A 1 79 ? 18.488 -7.424 -16.629 1.00 86.44 79 ASN A O 1
ATOM 646 N N . ASN A 1 80 ? 18.944 -9.611 -16.457 1.00 84.75 80 ASN A N 1
ATOM 647 C CA . ASN A 1 80 ? 18.011 -9.825 -15.360 1.00 84.75 80 ASN A CA 1
ATOM 648 C C . ASN A 1 80 ? 18.442 -8.991 -14.130 1.00 84.75 80 ASN A C 1
ATOM 650 O O . ASN A 1 80 ? 19.573 -9.170 -13.664 1.00 84.75 80 ASN A O 1
ATOM 654 N N . PRO A 1 81 ? 17.561 -8.139 -13.568 1.00 77.56 81 PRO A N 1
ATOM 655 C CA . PRO A 1 81 ? 17.886 -7.285 -12.425 1.00 77.56 81 PRO A CA 1
ATOM 656 C C . PRO A 1 81 ? 18.394 -8.053 -11.197 1.00 77.56 81 PRO A C 1
ATOM 658 O O . PRO A 1 81 ? 19.159 -7.512 -10.411 1.00 77.56 81 PRO A O 1
ATOM 661 N N . ARG A 1 82 ? 18.018 -9.330 -11.035 1.00 78.25 82 ARG A N 1
ATOM 662 C CA . ARG A 1 82 ? 18.508 -10.175 -9.930 1.00 78.25 82 ARG A CA 1
ATOM 663 C C . ARG A 1 82 ? 19.999 -10.506 -10.021 1.00 78.25 82 ARG A C 1
ATOM 665 O O . ARG A 1 82 ? 20.587 -10.893 -9.018 1.00 78.25 82 ARG A O 1
ATOM 672 N N . TYR A 1 83 ? 20.585 -10.414 -11.214 1.00 77.75 83 TYR A N 1
ATOM 673 C CA . TYR A 1 83 ? 21.954 -10.854 -11.494 1.00 77.75 83 TYR A CA 1
ATOM 674 C C . TYR A 1 83 ? 22.820 -9.766 -12.150 1.00 77.75 83 TYR A C 1
ATOM 676 O O . TYR A 1 83 ? 24.014 -9.978 -12.344 1.00 77.75 83 TYR A O 1
ATOM 684 N N . SER A 1 84 ? 22.240 -8.614 -12.504 1.00 67.81 84 SER A N 1
ATOM 685 C CA . SER A 1 84 ? 22.916 -7.512 -13.189 1.00 67.81 84 SER A CA 1
ATOM 686 C C . SER A 1 84 ? 22.743 -6.202 -12.424 1.00 67.81 84 SER A C 1
ATOM 688 O O . SER A 1 84 ? 21.632 -5.702 -12.281 1.00 67.81 84 SER A O 1
ATOM 690 N N . ASN A 1 85 ? 23.860 -5.603 -12.001 1.00 64.88 85 ASN A N 1
ATOM 691 C CA . ASN A 1 85 ? 23.894 -4.305 -11.304 1.00 64.88 85 ASN A CA 1
ATOM 692 C C . ASN A 1 85 ? 23.857 -3.104 -12.273 1.00 64.88 85 ASN A C 1
ATOM 694 O O . ASN A 1 85 ? 23.932 -1.948 -11.864 1.00 64.88 85 ASN A O 1
ATOM 698 N N . PHE A 1 86 ? 23.786 -3.367 -13.580 1.00 62.22 86 PHE A N 1
ATOM 699 C CA . PHE A 1 86 ? 23.885 -2.355 -14.631 1.00 62.22 86 PHE A CA 1
ATOM 700 C C . PHE A 1 86 ? 22.769 -1.287 -14.622 1.00 62.22 86 PHE A C 1
ATOM 702 O O . PHE A 1 86 ? 23.071 -0.127 -14.917 1.00 62.22 86 PHE A O 1
ATOM 709 N N . PRO A 1 87 ? 21.504 -1.599 -14.261 1.00 60.00 87 PRO A N 1
ATOM 710 C CA . PRO A 1 87 ? 20.434 -0.602 -14.273 1.00 60.00 87 PRO A CA 1
ATOM 711 C C . PRO A 1 87 ? 20.621 0.507 -13.231 1.00 60.00 87 PRO A C 1
ATOM 713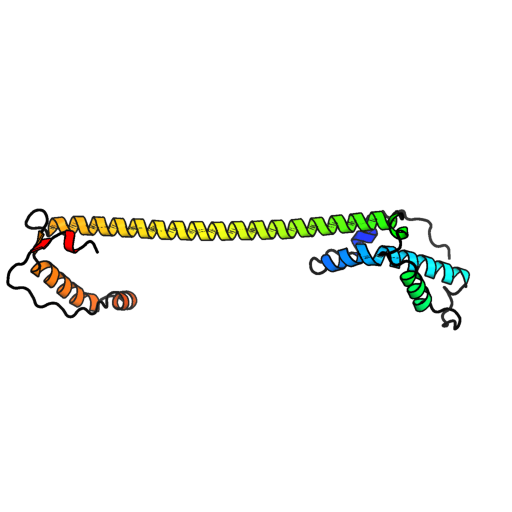 O O . PRO A 1 87 ? 20.119 1.610 -13.417 1.00 60.00 87 PRO A O 1
ATOM 716 N N . GLU A 1 88 ? 21.362 0.257 -12.148 1.00 60.78 88 GLU A N 1
ATOM 717 C CA . GLU A 1 88 ? 21.442 1.167 -10.998 1.00 60.78 88 GLU A CA 1
ATOM 718 C C . GLU A 1 88 ? 22.253 2.446 -11.253 1.00 60.78 88 GLU A C 1
ATOM 720 O O . GLU A 1 88 ? 22.112 3.429 -10.518 1.00 60.78 88 GLU A O 1
ATOM 725 N N . ALA A 1 89 ? 23.100 2.445 -12.286 1.00 63.97 89 ALA A N 1
ATOM 726 C CA . ALA A 1 89 ? 24.019 3.541 -12.584 1.00 63.97 89 ALA A CA 1
ATOM 727 C C . ALA A 1 89 ? 23.398 4.657 -13.444 1.00 63.97 89 ALA A C 1
ATOM 729 O O . ALA A 1 89 ? 23.940 5.764 -13.491 1.00 63.97 89 ALA A O 1
ATOM 730 N N . SER A 1 90 ? 22.269 4.399 -14.113 1.00 70.69 90 SER A N 1
ATOM 731 C CA . SER A 1 90 ? 21.658 5.371 -15.025 1.00 70.69 90 SER A CA 1
ATOM 732 C C . SER A 1 90 ? 20.991 6.531 -14.262 1.00 70.69 90 SER A C 1
ATOM 734 O O . SER A 1 90 ? 20.257 6.285 -13.300 1.00 70.69 90 SER A O 1
ATOM 736 N N . PRO A 1 91 ? 21.165 7.799 -14.696 1.00 74.75 91 PRO A N 1
ATOM 737 C CA . PRO A 1 91 ? 20.420 8.942 -14.157 1.00 74.75 91 PRO A CA 1
ATOM 738 C C . PRO A 1 91 ? 18.901 8.734 -14.174 1.00 74.75 91 PRO A C 1
ATOM 740 O O . PRO A 1 91 ? 18.205 9.167 -13.260 1.00 74.75 91 PRO A O 1
ATOM 743 N N . TYR A 1 92 ? 18.395 8.010 -15.175 1.00 73.81 92 TYR A N 1
ATOM 744 C CA . TYR A 1 92 ? 16.980 7.677 -15.282 1.00 73.81 92 TYR A CA 1
ATOM 745 C C . TYR A 1 92 ? 16.515 6.715 -14.181 1.00 73.81 92 TYR A C 1
ATOM 747 O O . TYR A 1 92 ? 15.491 6.948 -13.543 1.00 73.81 92 TYR A O 1
ATOM 755 N N . ALA A 1 93 ? 17.300 5.672 -13.893 1.00 75.94 93 ALA A N 1
ATOM 756 C CA . ALA A 1 93 ? 16.990 4.728 -12.821 1.00 75.94 93 ALA A CA 1
ATOM 757 C C . ALA A 1 93 ? 16.994 5.399 -11.437 1.00 75.94 93 ALA A C 1
ATOM 759 O O . ALA A 1 93 ? 16.215 5.026 -10.561 1.00 75.94 93 ALA A O 1
ATOM 760 N N . LYS A 1 94 ? 17.830 6.429 -11.249 1.00 78.06 94 LYS A N 1
ATOM 761 C CA . LYS A 1 94 ? 17.821 7.257 -10.034 1.00 78.06 94 LYS A CA 1
ATOM 762 C C . LYS A 1 94 ? 16.534 8.078 -9.903 1.00 78.06 94 LYS A C 1
ATOM 764 O O . LYS A 1 94 ? 15.948 8.078 -8.826 1.00 78.06 94 LYS A O 1
ATOM 769 N N . GLY A 1 95 ? 16.080 8.720 -10.983 1.00 79.50 95 GLY A N 1
ATOM 770 C CA . GLY A 1 95 ? 14.805 9.452 -10.994 1.00 79.50 95 GLY A CA 1
ATOM 771 C C . GLY A 1 95 ? 13.610 8.539 -10.710 1.00 79.50 95 GLY A C 1
ATOM 772 O O . GLY A 1 95 ? 12.760 8.853 -9.882 1.00 79.50 95 GLY A O 1
ATOM 773 N N . LEU A 1 96 ? 13.602 7.343 -11.304 1.00 81.38 96 LEU A N 1
ATOM 774 C CA . LEU A 1 96 ? 12.599 6.314 -11.030 1.00 81.38 96 LEU A CA 1
ATOM 775 C C . LEU A 1 96 ? 12.566 5.885 -9.555 1.00 81.38 96 LEU A C 1
ATOM 777 O O . LEU A 1 96 ? 11.487 5.806 -8.973 1.00 81.38 96 LEU A O 1
ATOM 781 N N . ARG A 1 97 ? 13.725 5.655 -8.923 1.00 80.94 97 ARG A N 1
ATOM 782 C CA . ARG A 1 97 ? 13.785 5.313 -7.489 1.00 80.94 97 ARG A CA 1
ATOM 783 C C . ARG A 1 97 ? 13.158 6.385 -6.610 1.00 80.94 97 ARG A C 1
ATOM 785 O O . ARG A 1 97 ? 12.384 6.051 -5.725 1.00 80.94 97 ARG A O 1
ATOM 792 N N . LYS A 1 98 ? 13.456 7.652 -6.885 1.00 83.81 98 LYS A N 1
ATOM 793 C CA . LYS A 1 98 ? 12.875 8.773 -6.144 1.00 83.81 98 LYS A CA 1
ATOM 794 C C . LYS A 1 98 ? 11.347 8.788 -6.256 1.00 83.81 98 LYS A C 1
ATOM 796 O O . LYS A 1 98 ? 10.665 8.913 -5.251 1.00 83.81 98 LYS A O 1
ATOM 801 N N . VAL A 1 99 ? 10.808 8.553 -7.454 1.00 83.81 99 VAL A N 1
ATOM 802 C CA . VAL A 1 99 ? 9.353 8.420 -7.649 1.00 83.81 99 VAL A CA 1
ATOM 803 C C . VAL A 1 99 ? 8.784 7.226 -6.869 1.00 83.81 99 VAL A C 1
ATOM 805 O O . VAL A 1 99 ? 7.697 7.328 -6.310 1.00 83.81 99 VAL A O 1
ATOM 808 N N . ALA A 1 100 ? 9.500 6.101 -6.788 1.00 85.25 100 ALA A N 1
ATOM 809 C CA . ALA A 1 100 ? 9.072 4.968 -5.966 1.00 85.25 100 ALA A CA 1
ATOM 810 C C . ALA A 1 100 ? 9.099 5.282 -4.459 1.00 85.25 100 ALA A C 1
ATOM 812 O O . ALA A 1 100 ? 8.208 4.843 -3.736 1.00 85.25 100 ALA A O 1
ATOM 813 N N . GLU A 1 101 ? 10.090 6.037 -3.980 1.00 86.81 101 GLU A N 1
ATOM 814 C CA . GLU A 1 101 ? 10.160 6.503 -2.589 1.00 86.81 101 GLU A CA 1
ATOM 815 C C . GLU A 1 101 ? 9.004 7.452 -2.251 1.00 86.81 101 GLU A C 1
ATOM 817 O O . GLU A 1 101 ? 8.354 7.263 -1.222 1.00 86.81 101 GLU A O 1
ATOM 822 N N . ASP A 1 102 ? 8.688 8.393 -3.144 1.00 85.38 102 ASP A N 1
ATOM 823 C CA . ASP A 1 102 ? 7.542 9.299 -3.002 1.00 85.38 102 ASP A CA 1
ATOM 824 C C . ASP A 1 102 ? 6.209 8.521 -2.968 1.00 85.38 102 ASP A C 1
ATOM 826 O O . ASP A 1 102 ? 5.338 8.782 -2.145 1.00 85.38 102 ASP A O 1
ATOM 830 N N . LEU A 1 103 ? 6.049 7.495 -3.809 1.00 84.62 103 LEU 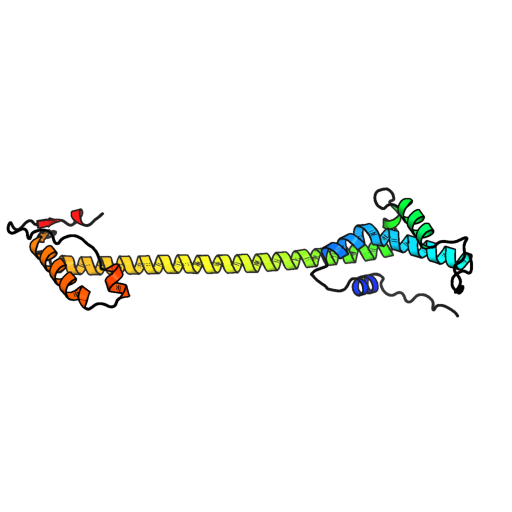A N 1
ATOM 831 C CA . LEU A 1 103 ? 4.850 6.645 -3.779 1.00 84.62 103 LEU A CA 1
ATOM 832 C C . LEU A 1 103 ? 4.738 5.827 -2.483 1.00 84.62 103 LEU A C 1
ATOM 834 O O . LEU A 1 103 ? 3.633 5.582 -1.995 1.00 84.62 103 LEU A O 1
ATOM 838 N N . LYS A 1 104 ? 5.866 5.387 -1.913 1.00 87.12 104 LYS A N 1
ATOM 839 C CA . LYS A 1 104 ? 5.878 4.678 -0.626 1.00 87.12 104 LYS A CA 1
ATOM 840 C C . LYS A 1 104 ? 5.490 5.602 0.521 1.00 87.12 104 LYS A C 1
ATOM 842 O O . LYS A 1 104 ? 4.737 5.173 1.393 1.00 87.12 104 LYS A O 1
ATOM 847 N N . SER A 1 105 ? 5.982 6.842 0.536 1.00 86.00 105 SER A N 1
ATOM 848 C CA . SER A 1 105 ? 5.612 7.807 1.577 1.00 86.00 105 SER A CA 1
ATOM 849 C C . SER A 1 105 ? 4.115 8.121 1.542 1.00 86.00 105 SER A C 1
ATOM 851 O O . SER A 1 105 ? 3.483 8.110 2.597 1.00 86.00 105 SER A O 1
ATOM 853 N N . GLU A 1 106 ? 3.520 8.253 0.352 1.00 82.69 106 GLU A N 1
ATOM 854 C CA . GLU A 1 106 ? 2.068 8.417 0.191 1.00 82.69 106 GLU A CA 1
ATOM 855 C C . GLU A 1 106 ? 1.268 7.250 0.810 1.00 82.69 106 GLU A C 1
ATOM 857 O O . GLU A 1 106 ? 0.275 7.489 1.500 1.00 82.69 106 GLU A O 1
ATOM 862 N N . ILE A 1 107 ? 1.703 5.990 0.638 1.00 82.38 107 ILE A N 1
ATOM 863 C CA . ILE A 1 107 ? 1.052 4.832 1.291 1.00 82.38 107 ILE A CA 1
ATOM 864 C C . ILE A 1 107 ? 1.106 4.968 2.813 1.00 82.38 107 ILE A C 1
ATOM 866 O O . ILE A 1 107 ? 0.083 4.816 3.486 1.00 82.38 107 ILE A O 1
ATOM 870 N N . PHE A 1 108 ? 2.285 5.273 3.360 1.00 82.88 108 PHE A N 1
ATOM 871 C CA . PHE A 1 108 ? 2.453 5.406 4.806 1.00 82.88 108 PHE A CA 1
ATOM 872 C C . PHE A 1 108 ? 1.565 6.509 5.388 1.00 82.88 108 PHE A C 1
ATOM 874 O O . PHE A 1 108 ? 0.999 6.328 6.467 1.00 82.88 108 PHE A O 1
ATOM 881 N N . GLU A 1 109 ? 1.396 7.627 4.681 1.00 82.94 109 GLU A N 1
ATOM 882 C CA . GLU A 1 109 ? 0.494 8.702 5.098 1.00 82.94 109 GLU A CA 1
ATOM 883 C C . GLU A 1 109 ? -0.978 8.268 5.085 1.00 82.94 109 GLU A C 1
ATOM 885 O O . GLU A 1 109 ? -1.716 8.551 6.035 1.00 82.94 109 GLU A O 1
ATOM 890 N N . ILE A 1 110 ? -1.415 7.547 4.048 1.00 79.69 110 ILE A N 1
ATOM 891 C CA . ILE A 1 110 ? -2.785 7.018 3.955 1.00 79.69 110 ILE A CA 1
ATOM 892 C C . ILE A 1 110 ? -3.070 6.054 5.114 1.00 79.69 110 ILE A C 1
ATOM 894 O O . ILE A 1 110 ? -4.104 6.175 5.784 1.00 79.69 110 ILE A O 1
ATOM 898 N N . ASP A 1 111 ? -2.147 5.134 5.394 1.00 82.81 111 ASP A N 1
ATOM 899 C CA . ASP A 1 111 ? -2.291 4.156 6.473 1.00 82.81 111 ASP A CA 1
ATOM 900 C C . ASP A 1 111 ? -2.263 4.812 7.856 1.00 82.81 111 ASP A C 1
ATOM 902 O O . ASP A 1 111 ? -3.084 4.480 8.722 1.00 82.81 111 ASP A O 1
ATOM 906 N N . ALA A 1 112 ? -1.383 5.794 8.062 1.00 80.56 112 ALA A N 1
ATOM 907 C CA . ALA A 1 112 ? -1.333 6.573 9.295 1.00 80.56 112 ALA A CA 1
ATOM 908 C C . ALA A 1 112 ? -2.654 7.318 9.535 1.00 80.56 112 ALA A C 1
ATOM 910 O O . ALA A 1 112 ? -3.227 7.232 10.625 1.00 80.56 112 ALA A O 1
ATOM 911 N N . ASN A 1 113 ? -3.192 7.981 8.510 1.00 85.50 113 ASN A N 1
ATOM 912 C CA . ASN A 1 113 ? -4.477 8.673 8.594 1.00 85.50 113 ASN A CA 1
ATOM 913 C C . ASN A 1 113 ? -5.620 7.704 8.921 1.00 85.50 113 ASN A C 1
ATOM 915 O O . ASN A 1 113 ? -6.438 7.967 9.810 1.00 85.50 113 ASN A O 1
ATOM 919 N N . ARG A 1 114 ? -5.651 6.533 8.275 1.00 85.31 114 ARG A N 1
ATOM 920 C CA . ARG A 1 114 ? -6.640 5.489 8.571 1.00 85.31 114 ARG A CA 1
ATOM 921 C C . ARG A 1 114 ? -6.536 5.010 10.020 1.00 85.31 114 ARG A C 1
ATOM 923 O O . ARG A 1 114 ? -7.558 4.893 10.698 1.00 85.31 114 ARG A O 1
ATOM 930 N N . LEU A 1 115 ? -5.329 4.799 10.534 1.00 89.62 115 LEU A N 1
ATOM 931 C CA . LEU A 1 115 ? -5.117 4.402 11.925 1.00 89.62 115 LEU A CA 1
ATOM 932 C C . LEU A 1 115 ? -5.592 5.477 12.913 1.00 89.62 115 LEU A C 1
ATOM 934 O O . LEU A 1 115 ? -6.239 5.153 13.912 1.00 89.62 115 LEU A O 1
ATOM 938 N N . VAL A 1 116 ? -5.317 6.752 12.626 1.00 89.31 116 VAL A N 1
ATOM 939 C CA . VAL A 1 116 ? -5.775 7.883 13.447 1.00 89.31 116 VAL A CA 1
ATOM 940 C C . VAL A 1 116 ? -7.302 7.911 13.525 1.00 89.31 116 VAL A C 1
ATOM 942 O O . VAL A 1 116 ? -7.852 7.999 14.625 1.00 89.31 116 VAL A O 1
ATOM 945 N N . THR A 1 117 ? -8.000 7.757 12.394 1.00 90.38 117 THR A N 1
ATOM 946 C CA . THR A 1 117 ? -9.477 7.726 12.382 1.00 90.38 117 THR A CA 1
ATOM 947 C C . THR A 1 117 ? -10.045 6.546 13.174 1.00 90.38 117 THR A C 1
ATOM 949 O O . THR A 1 117 ? -10.981 6.718 13.961 1.00 90.38 117 THR A O 1
ATOM 952 N N . LEU A 1 118 ? -9.442 5.359 13.053 1.00 92.44 118 LEU A N 1
ATOM 953 C CA . LEU A 1 118 ? -9.838 4.182 13.829 1.00 92.44 118 LEU A CA 1
ATOM 954 C C . LEU A 1 118 ? -9.642 4.409 15.329 1.00 92.44 118 LEU A C 1
ATOM 956 O O . LEU A 1 118 ? -10.566 4.159 16.106 1.00 92.44 118 LEU A O 1
ATOM 960 N N . LYS A 1 119 ? -8.488 4.947 15.738 1.00 93.62 119 LYS A N 1
ATOM 961 C CA . LYS A 1 119 ? -8.196 5.257 17.143 1.00 93.62 119 LYS A CA 1
ATOM 962 C C . LYS A 1 119 ? -9.189 6.269 17.714 1.00 93.62 119 LYS A C 1
ATOM 964 O O . LYS A 1 119 ? -9.713 6.042 18.803 1.00 93.62 119 LYS A O 1
ATOM 969 N N . ALA A 1 120 ? -9.496 7.330 16.968 1.00 93.50 120 ALA A N 1
ATOM 970 C CA . ALA A 1 120 ? -10.485 8.326 17.372 1.00 93.50 120 ALA A CA 1
ATOM 971 C C . ALA A 1 120 ? -11.875 7.694 17.563 1.00 93.50 120 ALA A C 1
ATOM 973 O O . ALA A 1 120 ? -12.497 7.871 18.610 1.00 93.50 120 ALA A O 1
ATOM 974 N N . SER A 1 121 ? -12.333 6.878 16.608 1.00 91.69 121 SER A N 1
ATOM 975 C CA . SER A 1 121 ? -13.638 6.206 16.701 1.00 91.69 121 SER A CA 1
ATOM 976 C C . SER A 1 121 ? -13.726 5.220 17.876 1.00 91.69 121 SER A C 1
ATOM 978 O O . SER A 1 121 ? -14.746 5.151 18.565 1.00 91.69 121 SER A O 1
ATOM 980 N N . ALA A 1 122 ? -12.644 4.485 18.149 1.00 94.12 122 ALA A N 1
ATOM 981 C CA . ALA A 1 122 ? -12.563 3.565 19.276 1.00 94.12 122 ALA A CA 1
ATOM 982 C C . ALA A 1 122 ? -12.598 4.315 20.614 1.00 94.12 122 ALA A C 1
ATOM 984 O O . ALA A 1 122 ? -13.261 3.871 21.554 1.00 94.12 122 ALA A O 1
ATOM 985 N N . GLN A 1 123 ? -11.927 5.467 20.688 1.00 94.31 123 GLN A N 1
ATOM 986 C CA . GLN A 1 123 ? -11.915 6.309 21.878 1.00 94.31 123 GLN A CA 1
ATOM 987 C C . GLN A 1 123 ? -13.302 6.900 22.164 1.00 94.31 123 GLN A C 1
ATOM 989 O O . GLN A 1 123 ? -13.754 6.836 23.305 1.00 94.31 123 GLN A O 1
ATOM 994 N N . VAL A 1 124 ? -14.015 7.385 21.141 1.00 94.38 124 VAL A N 1
ATOM 995 C CA . VAL A 1 124 ? -15.399 7.875 21.283 1.00 94.38 124 VAL A CA 1
ATOM 996 C C . VAL A 1 124 ? -16.318 6.771 21.817 1.00 94.38 124 VAL A C 1
ATOM 998 O O . VAL A 1 124 ? -16.968 6.960 22.842 1.00 94.38 124 VAL A O 1
ATOM 1001 N N . LYS A 1 125 ? -16.278 5.570 21.222 1.00 94.75 125 LYS A N 1
ATOM 1002 C CA . LYS A 1 125 ? -17.067 4.411 21.692 1.00 94.75 125 LYS A CA 1
ATOM 1003 C C . LYS A 1 125 ? -16.742 3.979 23.122 1.00 94.75 125 LYS A C 1
ATOM 1005 O O . LYS A 1 125 ? -17.561 3.336 23.780 1.00 94.75 125 LYS A O 1
ATOM 1010 N N . ARG A 1 126 ? -15.518 4.227 23.590 1.00 93.06 126 ARG A N 1
ATOM 1011 C CA . ARG A 1 126 ? -15.129 3.956 24.976 1.00 93.06 126 ARG A CA 1
ATOM 1012 C C . ARG A 1 126 ? -15.736 4.995 25.916 1.00 93.06 126 ARG A C 1
ATOM 1014 O O . ARG A 1 126 ? -16.372 4.604 26.887 1.00 93.06 126 ARG A O 1
ATOM 1021 N N . MET A 1 127 ? -15.616 6.281 25.584 1.00 94.38 127 MET A N 1
ATOM 1022 C CA . MET A 1 127 ? -16.206 7.365 26.378 1.00 94.38 127 MET A CA 1
ATOM 1023 C C . MET A 1 127 ? -17.729 7.239 26.490 1.00 94.38 127 MET A C 1
ATOM 1025 O O . MET A 1 127 ? -18.291 7.486 27.552 1.00 94.38 127 MET A O 1
ATOM 1029 N N . GLU A 1 128 ? -18.410 6.832 25.417 1.00 93.81 128 GLU A N 1
ATOM 1030 C CA . GLU A 1 128 ? -19.860 6.602 25.431 1.00 93.81 128 GLU A CA 1
ATOM 1031 C C . GLU A 1 128 ? -20.261 5.481 26.396 1.00 93.81 128 GLU A C 1
ATOM 1033 O O . GLU A 1 128 ? -21.223 5.637 27.149 1.00 93.81 128 GLU A O 1
ATOM 1038 N N . ARG A 1 129 ? -19.505 4.375 26.413 1.00 92.94 129 ARG A N 1
ATOM 1039 C CA . ARG A 1 129 ? -19.735 3.256 27.338 1.00 92.94 129 ARG A CA 1
ATOM 1040 C C . ARG A 1 129 ? -19.499 3.661 28.786 1.00 92.94 129 ARG A C 1
ATOM 1042 O O . ARG A 1 129 ? -20.387 3.465 29.607 1.00 92.94 129 ARG A O 1
ATOM 1049 N N . GLU A 1 130 ? -18.371 4.309 29.069 1.00 94.00 130 GLU A N 1
ATOM 1050 C CA . GLU A 1 130 ? -18.052 4.814 30.411 1.00 94.00 130 GLU A CA 1
ATOM 1051 C C . GLU A 1 130 ? -19.113 5.823 30.892 1.00 94.00 130 GLU A C 1
ATOM 1053 O O . GLU A 1 130 ? -19.554 5.776 32.040 1.00 94.00 130 GLU A O 1
ATOM 1058 N N . LYS A 1 131 ? -19.607 6.701 30.005 1.00 94.75 131 LYS A N 1
ATOM 1059 C CA . LYS A 1 131 ? -20.698 7.632 30.331 1.00 94.75 131 LYS A CA 1
ATOM 1060 C C . LYS A 1 131 ? -22.002 6.896 30.643 1.00 94.75 131 LYS A C 1
ATOM 1062 O O . LYS A 1 131 ? -22.695 7.288 31.578 1.00 94.75 131 LYS A O 1
ATOM 1067 N N . MET A 1 132 ? -22.347 5.866 29.872 1.00 93.25 132 MET A N 1
ATOM 1068 C CA . MET A 1 132 ? -23.562 5.078 30.090 1.00 93.25 132 MET A CA 1
ATOM 1069 C C . MET A 1 132 ? -23.498 4.288 31.399 1.00 93.25 132 MET A C 1
ATOM 1071 O O . MET A 1 132 ? -24.474 4.276 32.144 1.00 93.25 132 MET A O 1
ATOM 1075 N N . GLU A 1 133 ? -22.360 3.664 31.699 1.00 92.69 133 GLU A N 1
ATOM 1076 C CA . GLU A 1 133 ? -22.134 2.956 32.964 1.00 92.69 133 GLU A CA 1
ATOM 1077 C C . GLU A 1 133 ? -22.216 3.905 34.155 1.00 92.69 133 GLU A C 1
ATOM 1079 O O . GLU A 1 133 ? -22.906 3.604 35.127 1.00 92.69 133 GLU A O 1
ATOM 1084 N N . ARG A 1 134 ? -21.616 5.096 34.047 1.00 94.38 134 ARG A N 1
ATOM 1085 C CA . ARG A 1 134 ? -21.723 6.122 35.085 1.00 94.38 134 ARG A CA 1
ATOM 1086 C C . ARG A 1 134 ? -23.169 6.563 35.315 1.00 94.38 134 ARG A C 1
ATOM 1088 O O . ARG A 1 134 ? -23.601 6.577 36.458 1.00 94.38 134 ARG A O 1
ATOM 1095 N N . MET A 1 135 ? -23.933 6.856 34.257 1.00 92.06 135 MET A N 1
ATOM 1096 C CA . MET A 1 135 ? -25.347 7.234 34.413 1.00 92.06 135 MET A CA 1
ATOM 1097 C C . MET A 1 135 ? -26.182 6.105 35.031 1.00 92.06 135 MET A C 1
ATOM 1099 O O . MET A 1 135 ? -27.074 6.373 35.827 1.00 92.06 135 MET A O 1
ATOM 1103 N N . LYS A 1 136 ? -25.893 4.838 34.699 1.00 91.38 136 LYS A N 1
ATOM 1104 C CA . LYS A 1 136 ? -26.548 3.690 35.345 1.00 91.38 136 LYS A CA 1
ATOM 1105 C C . LYS A 1 136 ? -26.195 3.594 36.830 1.00 91.38 136 LYS A C 1
ATOM 1107 O O . LYS A 1 136 ? -27.084 3.313 37.625 1.00 91.38 136 LYS A O 1
ATOM 1112 N N . GLY A 1 137 ? -24.934 3.832 37.192 1.00 91.31 137 GLY A N 1
ATOM 1113 C CA . GLY A 1 137 ? -24.488 3.870 38.586 1.00 91.31 137 GLY A CA 1
ATOM 1114 C C . GLY A 1 137 ? -25.170 4.984 39.381 1.00 91.31 137 GLY A C 1
ATOM 1115 O O . GLY A 1 137 ? -25.748 4.712 40.427 1.00 91.31 137 GLY A O 1
ATOM 1116 N N . GLU A 1 138 ? -25.187 6.203 38.837 1.00 93.00 138 GLU A N 1
ATOM 1117 C CA . GLU A 1 138 ? -25.866 7.363 39.436 1.00 93.00 138 GLU A CA 1
ATOM 1118 C C . GLU A 1 138 ? -27.372 7.105 39.628 1.00 93.00 138 GLU A C 1
ATOM 1120 O O . GLU A 1 138 ? -27.937 7.415 40.676 1.00 93.00 138 GLU A O 1
ATOM 1125 N N . GLU A 1 139 ? -28.032 6.497 38.638 1.00 90.69 139 GLU A N 1
ATOM 1126 C CA . GLU A 1 139 ? -29.452 6.144 38.722 1.00 90.69 139 GLU A CA 1
ATOM 1127 C C . GLU A 1 139 ? -29.714 5.046 39.766 1.00 90.69 139 GLU A C 1
ATOM 1129 O O . GLU A 1 139 ? -30.701 5.117 40.500 1.00 90.69 139 GLU A O 1
ATOM 1134 N N . LEU A 1 140 ? -28.835 4.043 39.867 1.00 89.38 140 LEU A N 1
ATOM 1135 C CA . LEU A 1 140 ? -28.940 2.984 40.873 1.00 89.38 140 LEU A CA 1
ATOM 1136 C C . LEU A 1 140 ? -28.762 3.542 42.291 1.00 89.38 140 LEU A C 1
ATOM 1138 O O . LEU A 1 140 ? -29.551 3.224 43.179 1.00 89.38 140 LEU A O 1
ATOM 1142 N N . GLU A 1 141 ? -27.780 4.420 42.490 1.00 89.69 141 GLU A N 1
ATOM 1143 C CA . GLU A 1 141 ? -27.525 5.081 43.771 1.00 89.69 141 GLU A CA 1
ATOM 1144 C C . GLU A 1 141 ? -28.701 5.975 44.183 1.00 89.69 141 GLU A C 1
ATOM 1146 O O . GLU A 1 141 ? -29.197 5.882 45.307 1.00 89.69 141 GLU A O 1
ATOM 1151 N N . ARG A 1 142 ? -29.237 6.766 43.244 1.00 90.38 142 ARG A N 1
ATOM 1152 C CA . ARG A 1 142 ? -30.443 7.577 43.461 1.00 90.38 142 ARG A CA 1
ATOM 1153 C C . ARG A 1 142 ? -31.643 6.717 43.869 1.00 90.38 142 ARG A C 1
ATOM 1155 O O . ARG A 1 142 ? -32.388 7.098 44.773 1.00 90.38 142 ARG A O 1
ATOM 1162 N N . ARG A 1 143 ? -31.856 5.573 43.207 1.00 84.75 143 ARG A N 1
ATOM 1163 C CA . ARG A 1 143 ? -32.932 4.628 43.564 1.00 84.75 143 ARG A CA 1
ATOM 1164 C C . ARG A 1 143 ? -32.724 4.049 44.959 1.00 84.75 143 ARG A C 1
ATOM 1166 O O . ARG A 1 143 ? -33.686 3.991 45.719 1.00 84.75 143 ARG A O 1
ATOM 1173 N N . GLY A 1 144 ? -31.487 3.693 45.307 1.00 84.62 144 GLY A N 1
ATOM 1174 C CA . GLY A 1 144 ? -31.118 3.236 46.648 1.00 84.62 144 GLY A CA 1
ATOM 1175 C C . GLY A 1 144 ? -31.463 4.264 47.727 1.00 84.62 144 GLY A C 1
ATOM 1176 O O . GLY A 1 144 ? -32.181 3.940 48.666 1.00 84.62 144 GLY A O 1
ATOM 1177 N N . GLN A 1 145 ? -31.067 5.525 47.536 1.00 85.06 145 GLN A N 1
ATOM 1178 C CA . GLN A 1 145 ? -31.379 6.618 48.469 1.00 85.06 145 GLN A CA 1
ATOM 1179 C C . GLN A 1 145 ? -32.891 6.859 48.614 1.00 85.06 145 GLN A C 1
ATOM 1181 O O . GLN A 1 145 ? -33.387 7.140 49.704 1.00 85.06 145 GLN A O 1
ATOM 1186 N N . MET A 1 146 ? -33.661 6.753 47.523 1.00 81.62 146 MET A N 1
ATOM 1187 C CA . MET A 1 146 ? -35.123 6.852 47.600 1.00 81.62 146 MET A CA 1
ATOM 1188 C C . MET A 1 146 ? -35.733 5.706 48.409 1.00 81.62 146 MET A C 1
ATOM 1190 O O . MET A 1 146 ? -36.615 5.956 49.229 1.00 81.62 146 MET A O 1
ATOM 1194 N N . LEU A 1 147 ? -35.266 4.474 48.196 1.00 80.81 147 LEU A N 1
ATOM 1195 C CA . LEU A 1 147 ? -35.729 3.310 48.952 1.00 80.81 147 LEU A CA 1
ATOM 1196 C C . LEU A 1 147 ? -35.375 3.421 50.434 1.00 80.81 147 LEU A C 1
ATOM 1198 O O . LEU A 1 147 ? -36.218 3.112 51.266 1.00 80.81 147 LEU A O 1
ATOM 1202 N N . GLU A 1 148 ? -34.186 3.920 50.767 1.00 79.88 148 GLU A N 1
ATOM 1203 C CA . GLU A 1 148 ? -33.759 4.152 52.150 1.00 79.88 148 GLU A CA 1
ATOM 1204 C C . GLU A 1 148 ? -34.671 5.164 52.860 1.00 79.88 148 GLU A C 1
ATOM 1206 O O . GLU A 1 148 ? -35.170 4.900 53.953 1.00 79.88 148 GLU A O 1
ATOM 1211 N N . ASN A 1 149 ? -35.004 6.278 52.198 1.00 79.00 149 ASN A N 1
ATOM 1212 C CA . ASN A 1 149 ? -35.952 7.255 52.741 1.00 79.00 149 ASN A CA 1
ATOM 1213 C C . ASN A 1 149 ? -37.348 6.652 52.972 1.00 79.00 149 ASN A C 1
ATOM 1215 O O . ASN A 1 149 ? -37.983 6.921 53.990 1.00 79.00 149 ASN A O 1
ATOM 1219 N N . VAL A 1 150 ? -37.836 5.834 52.035 1.00 77.00 150 VAL A N 1
ATOM 1220 C CA . VAL A 1 150 ? -39.132 5.152 52.170 1.00 77.00 150 VAL A CA 1
ATOM 1221 C C . VAL A 1 150 ? -39.086 4.110 53.291 1.00 77.00 150 VAL A C 1
ATOM 1223 O O . VAL A 1 150 ? -40.026 4.029 54.082 1.00 77.00 150 VAL A O 1
ATOM 1226 N N . PHE A 1 151 ? -37.983 3.374 53.425 1.00 73.88 151 PHE A N 1
ATOM 1227 C CA . PHE A 1 151 ? -37.773 2.391 54.485 1.00 73.88 151 PHE A CA 1
ATOM 1228 C C . PHE A 1 151 ? -37.899 3.029 55.872 1.00 73.88 151 PHE A C 1
ATOM 1230 O O . PHE A 1 151 ? -38.650 2.524 56.703 1.00 73.88 151 PHE A O 1
ATOM 1237 N N . VAL A 1 152 ? -37.272 4.190 56.095 1.00 74.88 152 VAL A N 1
ATOM 1238 C CA . VAL A 1 152 ? -37.388 4.943 57.361 1.00 74.88 152 VAL A CA 1
ATOM 1239 C C . VAL A 1 152 ? -38.842 5.296 57.682 1.00 74.88 152 VAL A C 1
ATOM 1241 O O . VAL A 1 152 ? -39.249 5.235 58.838 1.00 74.88 152 VAL A O 1
ATOM 1244 N N . THR A 1 153 ? -39.657 5.628 56.676 1.00 72.81 153 THR A N 1
ATOM 1245 C CA . THR A 1 153 ? -41.083 5.927 56.906 1.00 72.81 153 THR A CA 1
ATOM 1246 C C . THR A 1 153 ? -41.929 4.696 57.234 1.00 72.81 153 THR A C 1
ATOM 1248 O O . THR A 1 153 ? -43.022 4.838 57.778 1.00 72.81 153 THR A O 1
ATOM 1251 N N . TRP A 1 154 ? -41.459 3.498 56.884 1.00 70.75 154 TRP A N 1
ATOM 1252 C CA . TRP A 1 154 ? -42.171 2.234 57.091 1.00 70.75 154 TRP A CA 1
ATOM 1253 C C . TRP A 1 154 ? -41.675 1.459 58.315 1.00 70.75 154 TRP A C 1
ATOM 1255 O O . TRP A 1 154 ? -42.401 0.610 58.837 1.00 70.75 154 TRP A O 1
ATOM 1265 N N . ALA A 1 155 ? -40.465 1.753 58.788 1.00 69.38 155 ALA A N 1
ATOM 1266 C CA . ALA A 1 155 ? -39.881 1.140 59.969 1.00 69.38 155 ALA A CA 1
ATOM 1267 C C . ALA A 1 155 ? -40.628 1.583 61.240 1.00 69.38 155 ALA A C 1
ATOM 1269 O O . ALA A 1 155 ? -40.733 2.772 61.539 1.00 69.38 155 ALA A O 1
ATOM 1270 N N . GLN A 1 156 ? -41.155 0.619 62.003 1.00 64.06 156 GLN A N 1
ATOM 1271 C CA . GLN A 1 156 ? -41.835 0.890 63.281 1.00 64.06 156 GLN A CA 1
ATOM 1272 C C . GLN A 1 156 ? -40.871 0.888 64.477 1.00 64.06 156 GLN A C 1
ATOM 1274 O O . GLN A 1 156 ? -41.081 1.646 65.419 1.00 64.06 156 GLN A O 1
ATOM 1279 N N . ASN A 1 157 ? -39.815 0.067 64.424 1.00 61.03 157 ASN A N 1
ATOM 1280 C CA . ASN A 1 157 ? -38.723 -0.003 65.398 1.00 61.03 157 ASN A CA 1
ATOM 1281 C C . ASN A 1 157 ? -37.408 -0.051 64.615 1.00 61.03 157 ASN A C 1
ATOM 1283 O O . ASN A 1 157 ? -37.275 -0.963 63.803 1.00 61.03 157 ASN A O 1
ATOM 1287 N N . GLU A 1 158 ? -36.523 0.917 64.873 1.00 63.84 158 GLU A N 1
ATOM 1288 C CA . GLU A 1 158 ? -35.177 1.257 64.346 1.00 63.84 158 GLU A CA 1
ATOM 1289 C C . GLU A 1 158 ? -34.555 0.536 63.127 1.00 63.84 158 GLU A C 1
ATOM 1291 O O . GLU A 1 158 ? -33.787 1.192 62.447 1.00 63.84 158 GLU A O 1
ATOM 1296 N N . ASP A 1 159 ? -34.889 -0.711 62.781 1.00 67.88 159 ASP A N 1
ATOM 1297 C CA . ASP A 1 159 ? -34.384 -1.436 61.598 1.00 67.88 159 ASP A CA 1
ATOM 1298 C C . ASP A 1 159 ? -35.332 -2.538 61.058 1.00 67.88 159 ASP A C 1
ATOM 1300 O O . ASP A 1 159 ? -34.912 -3.413 60.295 1.00 67.88 159 ASP A O 1
ATOM 1304 N N . THR A 1 160 ? -36.612 -2.554 61.454 1.00 72.12 160 THR A N 1
ATOM 1305 C CA . THR A 1 160 ? -37.541 -3.644 61.093 1.00 72.12 160 THR A CA 1
ATOM 1306 C C . THR A 1 160 ? -38.851 -3.172 60.473 1.00 72.12 160 THR A C 1
ATOM 1308 O O . THR A 1 160 ? -39.497 -2.243 60.968 1.00 72.12 160 THR A O 1
ATOM 1311 N N . ILE A 1 161 ? -39.268 -3.861 59.403 1.00 74.00 161 ILE A N 1
ATOM 1312 C CA . ILE A 1 161 ? -40.562 -3.654 58.736 1.00 74.00 161 ILE A CA 1
ATOM 1313 C C . ILE A 1 161 ? -41.461 -4.878 58.969 1.00 74.00 161 ILE A C 1
ATOM 1315 O O . ILE A 1 161 ? -40.994 -6.013 58.839 1.00 74.00 161 ILE A O 1
ATOM 1319 N N . PRO A 1 162 ? -42.758 -4.688 59.277 1.00 77.25 162 PRO A N 1
ATOM 1320 C CA . PRO A 1 162 ? -43.715 -5.787 59.341 1.00 77.25 162 PRO A CA 1
ATOM 1321 C C . PRO A 1 162 ? -43.850 -6.507 57.992 1.00 77.25 162 PRO A C 1
ATOM 1323 O O . PRO A 1 162 ? -44.162 -5.882 56.975 1.00 77.25 162 PRO A O 1
ATOM 1326 N N . LEU A 1 163 ? -43.703 -7.834 57.984 1.00 73.94 163 LEU A N 1
ATOM 1327 C CA . LEU A 1 163 ? -43.836 -8.669 56.782 1.00 73.94 163 LEU A CA 1
ATOM 1328 C C . LEU A 1 163 ? -45.183 -8.461 56.067 1.00 73.94 163 LEU A C 1
ATOM 1330 O O . LEU A 1 163 ? -45.243 -8.404 54.839 1.00 73.94 163 LEU A O 1
ATOM 1334 N N . THR A 1 164 ? -46.256 -8.250 56.831 1.00 75.62 164 THR A N 1
ATOM 1335 C CA . THR A 1 164 ? -47.603 -7.971 56.308 1.00 75.62 164 THR A CA 1
ATOM 1336 C C . THR A 1 164 ? -47.660 -6.702 55.458 1.00 75.62 164 THR A C 1
ATOM 1338 O O . THR A 1 164 ? -48.406 -6.641 54.482 1.00 75.62 164 THR A O 1
ATOM 1341 N N . MET A 1 165 ? -46.854 -5.688 55.783 1.00 75.94 165 MET A N 1
ATOM 1342 C CA . MET A 1 165 ? -46.776 -4.443 55.023 1.00 75.94 165 MET A CA 1
ATOM 1343 C C . MET A 1 165 ? -46.105 -4.664 53.664 1.00 75.94 165 MET A C 1
ATOM 1345 O O . MET A 1 165 ? -46.608 -4.181 52.650 1.00 75.94 165 MET A O 1
ATOM 1349 N N . VAL A 1 166 ? -45.023 -5.448 53.630 1.00 76.69 166 VAL A N 1
ATOM 1350 C CA . VAL A 1 166 ? -44.321 -5.819 52.390 1.00 76.69 166 VAL A CA 1
ATOM 1351 C C . VAL A 1 166 ? -45.222 -6.670 51.495 1.00 76.69 166 VAL A C 1
ATOM 1353 O O . VAL A 1 166 ? -45.369 -6.378 50.309 1.00 76.69 166 VAL A O 1
ATOM 1356 N N . GLN A 1 167 ? -45.900 -7.671 52.061 1.00 75.94 167 GLN A N 1
ATOM 1357 C CA . GLN A 1 167 ? -46.840 -8.521 51.324 1.00 75.94 167 GLN A CA 1
ATOM 1358 C C . GLN A 1 167 ? -48.006 -7.711 50.734 1.00 75.94 167 GLN A C 1
ATOM 1360 O O . GLN A 1 167 ? -48.321 -7.850 49.552 1.00 75.94 167 GLN A O 1
ATOM 1365 N N . ASN A 1 168 ? -48.597 -6.796 51.509 1.00 78.62 168 ASN A N 1
ATOM 1366 C CA . ASN A 1 168 ? -49.663 -5.916 51.022 1.00 78.62 168 ASN A CA 1
ATOM 1367 C C . ASN A 1 168 ? -49.185 -4.955 49.923 1.00 78.62 168 ASN A C 1
ATOM 1369 O O . ASN A 1 168 ? -49.920 -4.696 48.967 1.00 78.62 168 ASN A O 1
ATOM 1373 N N . ALA A 1 169 ? -47.958 -4.439 50.032 1.00 78.75 169 ALA A N 1
ATOM 1374 C CA . ALA A 1 169 ? -47.364 -3.591 49.004 1.00 78.75 169 ALA A CA 1
ATOM 1375 C C . ALA A 1 169 ? -47.140 -4.361 47.691 1.00 78.75 169 ALA A C 1
ATOM 1377 O O . ALA A 1 169 ? -47.466 -3.840 46.624 1.00 78.75 169 ALA A O 1
ATOM 1378 N N . LEU A 1 170 ? -46.666 -5.611 47.761 1.00 75.75 170 LEU A N 1
ATOM 1379 C CA . LEU A 1 170 ? -46.493 -6.490 46.597 1.00 75.75 170 LEU A CA 1
ATOM 1380 C C . LEU A 1 170 ? -47.830 -6.813 45.911 1.00 75.75 170 LEU A C 1
ATOM 1382 O O . LEU A 1 170 ? -47.926 -6.728 44.685 1.00 75.75 170 LEU A O 1
ATOM 1386 N N . ILE A 1 171 ? -48.877 -7.114 46.688 1.00 75.75 171 ILE A N 1
ATOM 1387 C CA . ILE A 1 171 ? -50.234 -7.344 46.162 1.00 75.75 171 ILE A CA 1
ATOM 1388 C C . ILE A 1 171 ? -50.763 -6.073 45.481 1.00 75.75 171 ILE A C 1
ATOM 1390 O O . ILE A 1 171 ? -51.189 -6.121 44.329 1.00 75.75 171 ILE A O 1
ATOM 1394 N N . SER A 1 172 ? -50.639 -4.917 46.138 1.00 77.25 172 SER A N 1
ATOM 1395 C CA . SER A 1 172 ? -51.082 -3.624 45.592 1.00 77.25 172 SER A CA 1
ATOM 1396 C C . SER A 1 172 ? -50.323 -3.220 44.323 1.00 77.25 172 SER A C 1
ATOM 1398 O O . SER A 1 172 ? -50.880 -2.584 43.426 1.00 77.25 172 SER A O 1
ATOM 1400 N N . PHE A 1 173 ? -49.031 -3.553 44.241 1.00 76.44 173 PHE A N 1
ATOM 1401 C CA . PHE A 1 173 ? -48.220 -3.305 43.053 1.00 76.44 173 PHE A CA 1
ATOM 1402 C C . PHE A 1 173 ? -48.665 -4.189 41.888 1.00 76.44 173 PHE A C 1
ATOM 1404 O O . PHE A 1 173 ? -48.828 -3.683 40.781 1.00 76.44 173 PHE A O 1
ATOM 1411 N N . ARG A 1 174 ? -48.931 -5.476 42.141 1.00 72.62 174 ARG A N 1
ATOM 1412 C CA . ARG A 1 174 ? -49.467 -6.411 41.142 1.00 72.62 174 ARG A CA 1
ATOM 1413 C C . ARG A 1 174 ? -50.814 -5.950 40.587 1.00 72.62 174 ARG A C 1
ATOM 1415 O O . ARG A 1 174 ? -51.021 -5.985 39.383 1.00 72.62 174 ARG A O 1
ATOM 1422 N N . GLU A 1 175 ? -51.711 -5.474 41.444 1.00 75.25 175 GLU A N 1
ATOM 1423 C CA . GLU A 1 175 ? -53.014 -4.949 41.012 1.00 75.25 175 GLU A CA 1
ATOM 1424 C C . GLU A 1 175 ? -52.883 -3.690 40.139 1.00 75.25 175 GLU A C 1
ATOM 1426 O O . GLU A 1 175 ? -53.696 -3.458 39.245 1.00 75.25 175 GLU A O 1
ATOM 1431 N N . ARG A 1 176 ? -51.846 -2.870 40.364 1.00 72.31 176 ARG A N 1
ATOM 1432 C CA . ARG A 1 176 ? -51.564 -1.681 39.542 1.00 72.31 176 ARG A CA 1
ATOM 1433 C C . ARG A 1 176 ? -50.717 -1.964 38.308 1.00 72.31 176 ARG A C 1
ATOM 1435 O O . ARG A 1 176 ? -50.806 -1.189 37.355 1.00 72.31 176 ARG A O 1
ATOM 1442 N N . SER A 1 177 ? -49.914 -3.025 38.284 1.00 69.19 177 SER A N 1
ATOM 1443 C CA . SER A 1 177 ? -49.031 -3.324 37.150 1.00 69.19 177 SER A CA 1
ATOM 1444 C C . SER A 1 177 ? -49.803 -3.687 35.878 1.00 69.19 177 SER A C 1
ATOM 1446 O O . SER A 1 177 ? -49.313 -3.448 34.775 1.00 69.19 177 SER A O 1
ATOM 1448 N N . ASP A 1 178 ? -51.055 -4.128 36.015 1.00 69.12 178 ASP A N 1
ATOM 1449 C CA . ASP A 1 178 ? -51.984 -4.334 34.900 1.00 69.12 178 ASP A CA 1
ATOM 1450 C C . ASP A 1 178 ? -52.344 -3.047 34.140 1.00 69.12 178 ASP A C 1
ATOM 1452 O O . ASP A 1 178 ? -52.803 -3.118 32.999 1.00 69.12 178 ASP A O 1
ATOM 1456 N N . SER A 1 179 ? -52.106 -1.877 34.744 1.00 72.62 179 SER A N 1
ATOM 1457 C CA . SER A 1 179 ? -52.330 -0.561 34.129 1.00 72.62 179 SER A CA 1
ATOM 1458 C C . SER A 1 179 ? -51.075 0.070 33.500 1.00 72.62 179 SER A C 1
ATOM 1460 O O . SER A 1 179 ? -51.155 1.174 32.960 1.00 72.62 179 SER A O 1
ATOM 1462 N N . LEU A 1 180 ? -49.917 -0.602 33.562 1.00 71.31 180 LEU A N 1
ATOM 1463 C CA . LEU A 1 180 ? -48.647 -0.117 32.998 1.00 71.31 180 LEU A CA 1
ATOM 1464 C C . LEU A 1 180 ? -48.531 -0.382 31.482 1.00 71.31 180 LEU A C 1
ATOM 1466 O O . LEU A 1 180 ? -49.229 -1.228 30.925 1.00 71.31 180 LEU A O 1
ATOM 1470 N N . SER A 1 181 ? -47.623 0.339 30.806 1.00 74.19 181 SER A N 1
ATOM 1471 C CA . SER A 1 181 ? -47.346 0.152 29.372 1.00 74.19 181 SER A CA 1
ATOM 1472 C C . SER A 1 181 ? -46.793 -1.249 29.069 1.00 74.19 181 SER A C 1
ATOM 1474 O O . SER A 1 181 ? -46.151 -1.867 29.916 1.00 74.19 181 SER A O 1
ATOM 1476 N N . GLU A 1 182 ? -47.009 -1.745 27.845 1.00 68.44 182 GLU A N 1
ATOM 1477 C CA . GLU A 1 182 ? -46.609 -3.100 27.414 1.00 68.44 182 GLU A CA 1
ATOM 1478 C C . GLU A 1 182 ? -45.131 -3.4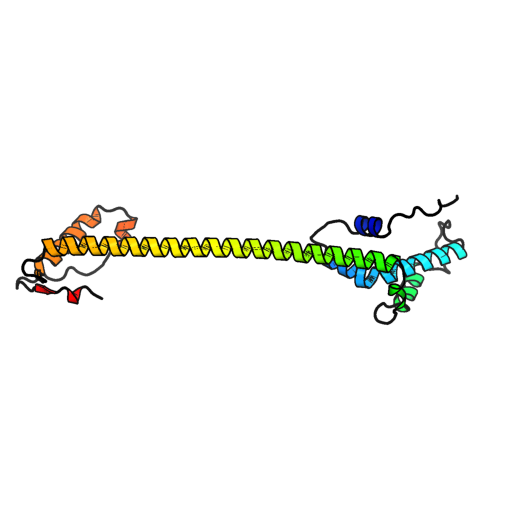39 27.692 1.00 68.44 182 GLU A C 1
ATOM 1480 O O . GLU A 1 182 ? -44.827 -4.553 28.116 1.00 68.44 182 GLU A O 1
ATOM 1485 N N . GLU A 1 183 ? -44.215 -2.483 27.499 1.00 66.81 183 GLU A N 1
ATOM 1486 C CA . GLU A 1 183 ? -42.780 -2.667 27.769 1.00 66.81 183 GLU A CA 1
ATOM 1487 C C . GLU A 1 183 ? -42.498 -2.884 29.261 1.00 66.81 183 GLU A C 1
ATOM 1489 O O . GLU A 1 183 ? -41.774 -3.807 29.629 1.00 66.81 183 GLU A O 1
ATOM 1494 N N . LEU A 1 184 ? -43.124 -2.092 30.135 1.00 63.25 184 LEU A N 1
ATOM 1495 C CA . LEU A 1 184 ? -42.971 -2.224 31.585 1.00 63.25 184 LEU A CA 1
ATOM 1496 C C . LEU A 1 184 ? -43.698 -3.455 32.128 1.00 63.25 184 LEU A C 1
ATOM 1498 O O . LEU A 1 184 ? -43.245 -4.049 33.099 1.00 63.25 184 LEU A O 1
ATOM 1502 N N . ARG A 1 185 ? -44.795 -3.876 31.492 1.00 64.81 185 ARG A N 1
ATOM 1503 C CA . ARG A 1 185 ? -45.552 -5.072 31.881 1.00 64.81 185 ARG A CA 1
ATOM 1504 C C . ARG A 1 185 ? -44.784 -6.368 31.609 1.00 64.81 185 ARG A C 1
ATOM 1506 O O . ARG A 1 185 ? -44.920 -7.310 32.385 1.00 64.81 185 ARG A O 1
ATOM 1513 N N . ARG A 1 186 ? -43.960 -6.412 30.551 1.00 63.31 186 ARG A N 1
ATOM 1514 C CA . ARG A 1 186 ? -43.032 -7.533 30.301 1.00 63.31 186 ARG A CA 1
ATOM 1515 C C . ARG A 1 186 ? -41.943 -7.625 31.364 1.00 63.31 186 ARG A C 1
ATOM 1517 O O . ARG A 1 186 ? -41.693 -8.714 31.864 1.00 63.31 186 ARG A O 1
ATOM 1524 N N . GLU A 1 187 ? -41.331 -6.498 31.713 1.00 61.47 187 GLU A N 1
ATOM 1525 C CA . GLU A 1 187 ? -40.245 -6.443 32.704 1.00 61.47 187 GLU A CA 1
ATOM 1526 C C . GLU A 1 187 ? -40.750 -6.615 34.150 1.00 61.47 187 GLU A C 1
ATOM 1528 O O . GLU A 1 187 ? -40.029 -7.110 35.008 1.00 61.47 187 GLU A O 1
ATOM 1533 N N . ALA A 1 188 ? -42.003 -6.246 34.434 1.00 56.91 188 ALA A N 1
ATOM 1534 C CA . ALA A 1 188 ? -42.626 -6.380 35.753 1.00 56.91 188 ALA A CA 1
ATOM 1535 C C . ALA A 1 188 ? -43.239 -7.768 36.024 1.00 56.91 188 ALA A C 1
ATOM 1537 O O . ALA A 1 188 ? -43.801 -7.980 37.101 1.00 56.91 188 ALA A O 1
ATOM 1538 N N . TYR A 1 189 ? -43.162 -8.713 35.078 1.00 56.81 189 TYR A N 1
ATOM 1539 C CA . TYR A 1 189 ? -43.726 -10.060 35.216 1.00 56.81 189 TYR A CA 1
ATOM 1540 C C . TYR A 1 189 ? -42.833 -10.954 36.099 1.00 56.81 189 TYR A C 1
ATOM 1542 O O . TYR A 1 189 ? -42.322 -11.989 35.674 1.00 56.81 189 TYR A O 1
ATOM 1550 N N . PHE A 1 190 ? -42.633 -10.561 37.357 1.00 56.03 190 PHE A N 1
ATOM 1551 C CA . PHE A 1 190 ? -42.028 -11.418 38.374 1.00 56.03 190 PHE A CA 1
ATOM 1552 C C . PHE A 1 190 ? -43.079 -12.441 38.814 1.00 56.03 190 PHE A C 1
ATOM 1554 O O . PHE A 1 190 ? -43.918 -12.176 39.673 1.00 56.03 190 PHE A O 1
ATOM 1561 N N . ALA A 1 191 ? -43.081 -13.606 38.171 1.00 45.44 191 ALA A N 1
ATOM 1562 C CA . ALA A 1 191 ? -43.924 -14.730 38.553 1.00 45.44 191 ALA A CA 1
ATOM 1563 C C . ALA A 1 191 ? -43.384 -15.375 39.841 1.00 45.44 191 ALA A C 1
ATOM 1565 O O . ALA A 1 191 ? -42.714 -16.401 39.801 1.00 45.44 191 ALA A O 1
ATOM 1566 N N . ILE A 1 192 ? -43.663 -14.757 40.986 1.00 50.66 192 ILE A N 1
ATOM 1567 C CA . ILE A 1 192 ? -43.623 -15.435 42.281 1.00 50.66 192 ILE A CA 1
ATOM 1568 C C . ILE A 1 192 ? -45.083 -15.546 42.717 1.00 50.66 192 ILE A C 1
ATOM 1570 O O . ILE A 1 192 ? -45.797 -14.541 42.763 1.00 50.66 192 ILE A O 1
ATOM 1574 N N . GLU A 1 193 ? -45.562 -16.769 42.951 1.00 56.12 193 GLU A N 1
ATOM 1575 C CA . GLU A 1 193 ? -46.863 -16.980 43.591 1.00 56.12 193 GLU A CA 1
ATOM 1576 C C . GLU A 1 193 ? -46.899 -16.147 44.874 1.00 56.12 193 GLU A C 1
ATOM 1578 O O . GLU A 1 193 ? -45.952 -16.181 45.657 1.00 56.12 193 GLU A O 1
ATOM 1583 N N . ALA A 1 194 ? -47.946 -15.333 45.047 1.00 54.12 194 ALA A N 1
ATOM 1584 C CA . ALA A 1 194 ? -48.036 -14.444 46.197 1.00 54.12 194 ALA A CA 1
ATOM 1585 C C . ALA A 1 194 ? -47.888 -15.287 47.477 1.00 54.12 194 ALA A C 1
ATOM 1587 O O . ALA A 1 194 ? -48.690 -16.207 47.667 1.00 54.12 194 ALA A O 1
ATOM 1588 N N . PRO A 1 195 ? -46.870 -15.030 48.320 1.00 57.19 195 PRO A N 1
ATOM 1589 C CA . PRO A 1 195 ? -46.663 -15.827 49.517 1.00 57.19 195 PRO A CA 1
ATOM 1590 C C . PRO A 1 195 ? -47.884 -15.697 50.429 1.00 57.19 195 PRO A C 1
ATOM 1592 O O . PRO A 1 195 ? -48.490 -14.625 50.510 1.00 57.19 195 PRO A O 1
ATOM 1595 N N . GLU A 1 196 ? -48.248 -16.787 51.107 1.00 60.84 196 GLU A N 1
ATOM 1596 C CA . GLU A 1 196 ? -49.338 -16.777 52.082 1.00 60.84 196 GLU A CA 1
ATOM 1597 C C . GLU A 1 196 ? -49.104 -15.657 53.112 1.00 60.84 196 GLU A C 1
ATOM 1599 O O . GLU A 1 196 ? -47.990 -15.465 53.610 1.00 60.84 196 GLU A O 1
ATOM 1604 N N . LEU A 1 197 ? -50.150 -14.869 53.386 1.00 56.53 197 LEU A N 1
ATOM 1605 C CA . LEU A 1 197 ? -50.077 -13.748 54.320 1.00 56.53 197 LEU A CA 1
ATOM 1606 C C . LEU A 1 197 ? -49.734 -14.278 55.716 1.00 56.53 197 LEU A C 1
ATOM 1608 O O . LEU A 1 197 ? -50.504 -15.051 56.292 1.00 56.53 197 LEU A O 1
ATOM 1612 N N . ASP A 1 198 ? -48.598 -13.855 56.274 1.00 58.16 198 ASP A N 1
ATOM 1613 C CA . ASP A 1 198 ? -48.232 -14.256 57.629 1.00 58.16 198 ASP A CA 1
ATOM 1614 C C . ASP A 1 198 ? -49.046 -13.445 58.639 1.00 58.16 198 ASP A C 1
ATOM 1616 O O . ASP A 1 198 ? -48.816 -12.256 58.867 1.00 58.16 198 ASP A O 1
ATOM 1620 N N . SER A 1 199 ? -50.009 -14.098 59.282 1.00 56.34 199 SER A N 1
ATOM 1621 C CA . SER A 1 199 ? -50.834 -13.492 60.324 1.00 56.34 199 SER A CA 1
ATOM 1622 C C . SER A 1 199 ? -50.112 -13.354 61.674 1.00 56.34 199 SER A C 1
ATOM 1624 O O . SER A 1 199 ? -50.723 -12.875 62.630 1.00 56.34 199 SER A O 1
ATOM 1626 N N . LYS A 1 200 ? -48.853 -13.807 61.802 1.00 58.59 200 LYS A N 1
ATOM 1627 C CA . LYS A 1 200 ? -48.116 -13.868 63.080 1.00 58.59 200 LYS A CA 1
ATOM 1628 C C . LYS A 1 200 ? -47.235 -12.651 63.376 1.00 58.59 200 LYS A C 1
ATOM 1630 O O . LYS A 1 200 ? -46.669 -12.588 64.464 1.00 58.59 200 LYS A O 1
ATOM 1635 N N . GLY A 1 201 ? -47.157 -11.671 62.472 1.00 59.91 201 GLY A N 1
ATOM 1636 C CA . GLY A 1 201 ? -46.461 -10.403 62.727 1.00 59.91 201 GLY A CA 1
ATOM 1637 C C . GLY A 1 201 ? -44.933 -10.490 62.676 1.00 59.91 201 GLY A C 1
ATOM 1638 O O . GLY A 1 201 ? -44.260 -9.747 63.387 1.00 59.91 201 GLY A O 1
ATOM 1639 N N . THR A 1 202 ? -44.383 -11.389 61.856 1.00 67.31 202 THR A N 1
ATOM 1640 C CA . THR A 1 202 ? -42.933 -11.519 61.662 1.00 67.31 202 THR A CA 1
ATOM 1641 C C . THR A 1 202 ? -42.331 -10.218 61.119 1.00 67.31 202 THR A C 1
ATOM 1643 O O . THR A 1 202 ? -42.908 -9.552 60.255 1.00 67.31 202 THR A O 1
ATOM 1646 N N . LEU A 1 203 ? -41.175 -9.839 61.659 1.00 64.12 203 LEU A N 1
ATOM 1647 C CA . LEU A 1 203 ? -40.441 -8.630 61.295 1.00 64.12 203 LEU A CA 1
ATOM 1648 C C . LEU A 1 203 ? -39.284 -8.995 60.361 1.00 64.12 203 LEU A C 1
ATOM 1650 O O . LEU A 1 203 ? -38.547 -9.931 60.662 1.00 64.12 203 LEU A O 1
ATOM 1654 N N . LEU A 1 204 ? -39.131 -8.252 59.265 1.00 61.97 204 LEU A N 1
ATOM 1655 C CA . LEU A 1 204 ? -38.015 -8.397 58.327 1.00 61.97 204 LEU A CA 1
ATOM 1656 C C . LEU A 1 204 ? -36.909 -7.394 58.660 1.00 61.97 204 LEU A C 1
ATOM 1658 O O . LEU A 1 204 ? -37.200 -6.231 58.964 1.00 61.97 204 LEU A O 1
ATOM 1662 N N . GLY A 1 205 ? -35.656 -7.838 58.591 1.00 64.56 205 GLY A N 1
ATOM 1663 C CA . GLY A 1 205 ? -34.476 -7.023 58.890 1.00 64.56 205 GLY A CA 1
ATOM 1664 C C . GLY A 1 205 ? -33.739 -6.547 57.636 1.00 64.56 205 GLY A C 1
ATOM 1665 O O . GLY A 1 205 ? -33.789 -7.178 56.585 1.00 64.56 205 GLY A O 1
ATOM 1666 N N . VAL A 1 206 ? -32.967 -5.463 57.758 1.00 56.66 206 VAL A N 1
ATOM 1667 C CA . VAL A 1 206 ? -32.185 -4.856 56.652 1.00 56.66 206 VAL A CA 1
ATOM 1668 C C . VAL A 1 206 ? -31.229 -5.847 55.959 1.00 56.66 206 VAL A C 1
ATOM 1670 O O . VAL A 1 206 ? -30.934 -5.711 54.772 1.00 56.66 206 VAL A O 1
ATOM 1673 N N . ASN A 1 207 ? -30.751 -6.867 56.675 1.00 56.78 207 ASN A N 1
ATOM 1674 C CA . ASN A 1 207 ? -29.816 -7.866 56.146 1.00 56.78 207 ASN A CA 1
ATOM 1675 C C . ASN A 1 207 ? -30.457 -8.864 55.167 1.00 56.78 207 ASN A C 1
ATOM 1677 O O . ASN A 1 207 ? -29.728 -9.512 54.424 1.00 56.78 207 ASN A O 1
ATOM 1681 N N . GLU A 1 208 ? -31.786 -8.977 55.139 1.00 57.94 208 GLU A N 1
ATOM 1682 C CA . GLU A 1 208 ? -32.507 -9.896 54.244 1.00 57.94 208 GLU A CA 1
ATOM 1683 C C . GLU A 1 208 ? -32.676 -9.331 52.822 1.00 57.94 208 GLU A C 1
ATOM 1685 O O . GLU A 1 208 ? -33.088 -10.049 51.919 1.00 57.94 208 GLU A O 1
ATOM 1690 N N . PHE A 1 209 ? -32.324 -8.058 52.604 1.00 49.69 209 PHE A N 1
ATOM 1691 C CA . PHE A 1 209 ? -32.495 -7.347 51.329 1.00 49.69 209 PHE A CA 1
ATOM 1692 C C . PHE A 1 209 ? -31.172 -7.048 50.595 1.00 49.69 209 PHE A C 1
ATOM 1694 O O . PHE A 1 209 ? -31.166 -6.264 49.648 1.00 49.69 209 PHE A O 1
ATOM 1701 N N . LYS A 1 210 ? -30.040 -7.608 51.049 1.00 39.94 210 LYS A N 1
ATOM 1702 C CA . LYS A 1 210 ? -28.683 -7.299 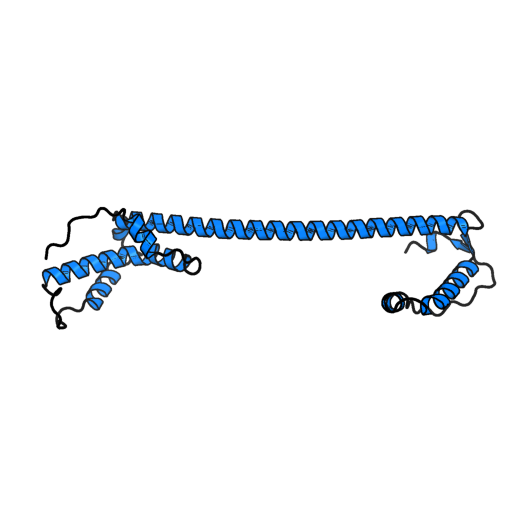50.545 1.00 39.94 210 LYS A CA 1
ATOM 1703 C C . LYS A 1 210 ? -28.066 -8.350 49.600 1.00 39.94 210 LYS A C 1
ATOM 1705 O O . LYS A 1 210 ? -26.859 -8.281 49.372 1.00 39.94 210 LYS A O 1
ATOM 1710 N N . GLU A 1 211 ? -28.844 -9.283 49.050 1.00 31.75 211 GLU A N 1
ATOM 1711 C CA . GLU A 1 211 ? -28.386 -10.190 47.971 1.00 31.75 211 GLU A CA 1
ATOM 1712 C C . GLU A 1 211 ? -28.689 -9.653 46.568 1.00 31.75 211 GLU A C 1
ATOM 1714 O O . GLU A 1 211 ? -29.824 -9.174 46.339 1.00 31.75 211 GLU A O 1
#